Protein AF-A0A2P5FM24-F1 (afdb_monomer)

Nearest PDB structures (foldseek):
  1t1v-assembly1_B  TM=8.578E-01  e=2.532E-05  Mus musculus
  1j0f-assembly1_A  TM=8.739E-01  e=7.603E-05  Mus musculus
  1sj6-assembly1_A  TM=8.382E-01  e=1.880E-04  Homo sapiens
  3gx8-assembly1_A  TM=7.310E-01  e=1.762E-04  Saccharomyces cerevisiae
  6abr-assembly1_A  TM=7.401E-01  e=3.453E-03  Saccharomyces cerevisiae S288C

Structure (mmCIF, N/CA/C/O backbone):
data_AF-A0A2P5FM24-F1
#
_entry.id   AF-A0A2P5FM24-F1
#
loop_
_atom_site.group_PDB
_atom_site.id
_atom_site.type_symbol
_atom_site.label_atom_id
_atom_site.label_alt_id
_atom_site.label_comp_id
_atom_site.label_asym_id
_atom_site.label_entity_id
_atom_site.label_seq_id
_atom_site.pdbx_PDB_ins_code
_atom_site.Cartn_x
_atom_site.Cartn_y
_atom_site.Cartn_z
_atom_site.occupancy
_atom_site.B_iso_or_equiv
_atom_site.auth_seq_id
_atom_site.auth_comp_id
_atom_site.auth_asym_id
_atom_site.auth_atom_id
_atom_site.pdbx_PDB_model_num
ATOM 1 N N . MET A 1 1 ? 15.118 -70.966 3.800 1.00 36.41 1 MET A N 1
ATOM 2 C CA . MET A 1 1 ? 16.357 -71.378 4.492 1.00 36.41 1 MET A CA 1
ATOM 3 C C . MET A 1 1 ? 16.937 -70.101 5.090 1.00 36.41 1 MET A C 1
ATOM 5 O O . MET A 1 1 ? 17.503 -69.326 4.341 1.00 36.41 1 MET A O 1
ATOM 9 N N . ALA A 1 2 ? 16.501 -69.621 6.259 1.00 29.42 2 ALA A N 1
ATOM 10 C CA . ALA A 1 2 ? 16.621 -70.197 7.608 1.00 29.42 2 ALA A CA 1
ATOM 11 C C . ALA A 1 2 ? 18.089 -70.424 8.002 1.00 29.42 2 ALA A C 1
ATOM 13 O O . ALA A 1 2 ? 18.671 -71.387 7.520 1.00 29.42 2 ALA A O 1
ATOM 14 N N . ASP A 1 3 ? 18.678 -69.506 8.777 1.00 30.56 3 ASP A N 1
ATOM 15 C CA . ASP A 1 3 ? 19.096 -69.716 10.182 1.00 30.56 3 ASP A CA 1
ATOM 16 C C . ASP A 1 3 ? 19.623 -68.374 10.751 1.00 30.56 3 ASP A C 1
ATOM 18 O O . ASP A 1 3 ? 20.348 -67.669 10.057 1.00 30.56 3 ASP A O 1
ATOM 22 N N . SER A 1 4 ? 19.103 -67.793 11.839 1.00 31.27 4 SER A N 1
ATOM 23 C CA . SER A 1 4 ? 19.134 -68.163 13.273 1.00 31.27 4 SER A CA 1
ATOM 24 C C . SER A 1 4 ? 20.507 -67.997 13.940 1.00 31.27 4 SER A C 1
ATOM 26 O O . SER A 1 4 ? 21.460 -68.690 13.614 1.00 31.27 4 SER A O 1
ATOM 28 N N . GLY A 1 5 ? 20.567 -67.127 14.955 1.00 30.61 5 GLY A N 1
ATOM 29 C CA . GLY A 1 5 ? 21.699 -66.967 15.873 1.00 30.61 5 GLY A CA 1
ATOM 30 C C . GLY A 1 5 ? 21.315 -66.104 17.081 1.00 30.61 5 GLY A C 1
ATOM 31 O O . GLY A 1 5 ? 21.406 -64.884 17.031 1.00 30.61 5 GLY A O 1
ATOM 32 N N . LYS A 1 6 ? 20.812 -66.767 18.130 1.00 33.50 6 LYS A N 1
ATOM 33 C CA . LYS A 1 6 ? 20.299 -66.271 19.427 1.00 33.50 6 LYS A CA 1
ATOM 34 C C . LYS A 1 6 ? 21.424 -65.830 20.398 1.00 33.50 6 LYS A C 1
ATOM 36 O O . LYS A 1 6 ? 22.469 -66.462 20.413 1.00 33.50 6 LYS A O 1
ATOM 41 N N . ILE A 1 7 ? 21.231 -64.719 21.129 1.00 30.25 7 ILE A N 1
ATOM 42 C CA . ILE A 1 7 ? 20.945 -64.547 22.591 1.00 30.25 7 ILE A CA 1
ATOM 43 C C . ILE A 1 7 ? 22.110 -64.732 23.587 1.00 30.25 7 ILE A C 1
ATOM 45 O O . ILE A 1 7 ? 22.679 -65.812 23.683 1.00 30.25 7 ILE A O 1
ATOM 49 N N . LEU A 1 8 ? 22.303 -63.693 24.420 1.00 29.72 8 LEU A N 1
ATOM 50 C CA . LEU A 1 8 ? 22.448 -63.688 25.899 1.00 29.72 8 LEU A CA 1
ATOM 51 C C . LEU A 1 8 ? 22.365 -62.205 26.338 1.00 29.72 8 LEU A C 1
ATOM 53 O O . LEU A 1 8 ? 23.21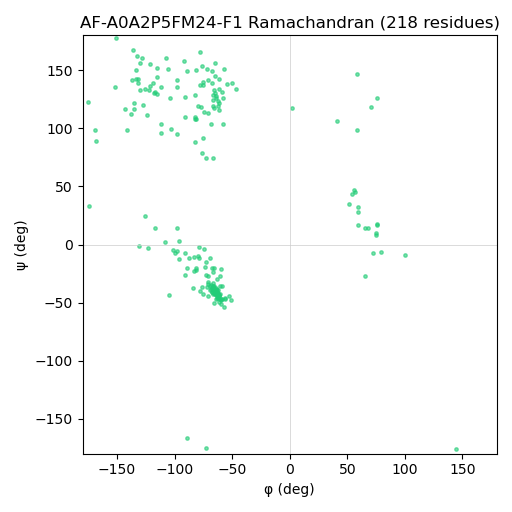8 -61.412 25.956 1.00 29.72 8 LEU A O 1
ATOM 57 N N . GLU A 1 9 ? 21.228 -61.675 26.800 1.00 27.11 9 GLU A N 1
ATOM 58 C CA . GLU A 1 9 ? 20.686 -61.689 28.178 1.00 27.11 9 GLU A CA 1
ATOM 59 C C . GLU A 1 9 ? 21.710 -61.467 29.302 1.00 27.11 9 GLU A C 1
ATOM 61 O O . GLU A 1 9 ? 22.422 -62.388 29.683 1.00 27.11 9 GLU A O 1
ATOM 66 N N . ILE A 1 10 ? 21.672 -60.268 29.902 1.00 29.89 10 ILE A N 1
ATOM 67 C CA . ILE A 1 10 ? 21.753 -60.083 31.358 1.00 29.89 10 ILE A CA 1
ATOM 68 C C . ILE A 1 10 ? 20.681 -59.059 31.746 1.00 29.89 10 ILE A C 1
ATOM 70 O O . ILE A 1 10 ? 20.698 -57.908 31.308 1.00 29.89 10 ILE A O 1
ATOM 74 N N . ALA A 1 11 ? 19.727 -59.532 32.540 1.00 28.58 11 ALA A N 1
ATOM 75 C CA . ALA A 1 11 ? 18.768 -58.738 33.282 1.00 28.58 11 ALA A CA 1
ATOM 76 C C . ALA A 1 11 ? 19.412 -58.236 34.579 1.00 28.58 11 ALA A C 1
ATOM 78 O O . ALA A 1 11 ? 20.199 -58.960 35.175 1.00 28.58 11 ALA A O 1
ATOM 79 N N . GLU A 1 12 ? 18.981 -57.078 35.077 1.00 27.72 12 GLU A N 1
ATOM 80 C CA . GLU A 1 12 ? 18.614 -56.988 36.487 1.00 27.72 12 GLU A CA 1
ATOM 81 C C . GLU A 1 12 ? 17.561 -55.903 36.719 1.00 27.72 12 GLU A C 1
ATOM 83 O O . GLU A 1 12 ? 17.566 -54.811 36.154 1.00 27.72 12 GLU A O 1
ATOM 88 N N . ASN A 1 13 ? 16.594 -56.319 37.519 1.00 28.42 13 ASN A N 1
ATOM 89 C CA . ASN A 1 13 ? 15.295 -55.749 37.785 1.00 28.42 13 ASN A CA 1
ATOM 90 C C . ASN A 1 13 ? 15.325 -55.243 39.229 1.00 28.42 13 ASN A C 1
ATOM 92 O O . ASN A 1 13 ? 15.748 -55.974 40.120 1.00 28.42 13 ASN A O 1
ATOM 96 N N . SER A 1 14 ? 14.814 -54.046 39.494 1.00 29.47 14 SER A N 1
ATOM 97 C CA . SER A 1 14 ? 14.259 -53.747 40.815 1.00 29.47 14 SER A CA 1
ATOM 98 C C . SER A 1 14 ? 13.015 -52.888 40.643 1.00 29.47 14 SER A C 1
ATOM 100 O O . SER A 1 14 ? 13.058 -51.683 40.408 1.00 29.47 14 SER A O 1
ATOM 102 N N . GLY A 1 15 ? 11.875 -53.570 40.700 1.00 26.08 15 GLY A N 1
ATOM 103 C CA . GLY A 1 15 ? 10.580 -52.936 40.836 1.00 26.08 15 GLY A CA 1
ATOM 104 C C . GLY A 1 15 ? 10.391 -52.370 42.241 1.00 26.08 15 GLY A C 1
ATOM 105 O O . GLY A 1 15 ? 10.867 -52.928 43.227 1.00 26.08 15 GLY A O 1
ATOM 106 N N . SER A 1 16 ? 9.590 -51.313 42.334 1.00 25.77 16 SER A N 1
ATOM 107 C CA . SER A 1 16 ? 8.629 -51.222 43.426 1.00 25.77 16 SER A CA 1
ATOM 108 C C . SER A 1 16 ? 7.282 -50.715 42.910 1.00 25.77 16 SER A C 1
ATOM 110 O O . SER A 1 16 ? 7.188 -49.918 41.982 1.00 25.77 16 SER A O 1
ATOM 112 N N . SER A 1 17 ? 6.254 -51.309 43.489 1.00 25.09 17 SER A N 1
ATOM 113 C CA . SER A 1 17 ? 4.855 -51.494 43.105 1.00 25.09 17 SER A CA 1
ATOM 114 C C . SER A 1 17 ? 3.931 -50.259 43.137 1.00 25.09 17 SER A C 1
ATOM 116 O O . SER A 1 17 ? 3.993 -49.520 44.109 1.00 25.09 17 SER A O 1
ATOM 118 N N . VAL A 1 18 ? 3.022 -50.176 42.132 1.00 28.23 18 VAL A N 1
ATOM 119 C CA . VAL A 1 18 ? 1.516 -50.095 42.184 1.00 28.23 18 VAL A CA 1
ATOM 120 C C . VAL A 1 18 ? 0.870 -48.910 42.972 1.00 28.23 18 VAL A C 1
ATOM 122 O O . VAL A 1 18 ? 1.420 -48.558 44.005 1.00 28.23 18 VAL A O 1
ATOM 125 N N . PRO A 1 19 ? -0.315 -48.309 42.626 1.00 29.30 19 PRO A N 1
ATOM 126 C CA . PRO A 1 19 ? -1.392 -48.747 41.715 1.00 29.30 19 PRO A CA 1
ATOM 127 C C . PRO A 1 19 ? -1.926 -47.726 40.686 1.00 29.30 19 PRO A C 1
ATOM 129 O O . PRO A 1 19 ? -1.889 -46.508 40.842 1.00 29.30 19 PRO A O 1
ATOM 132 N N . THR A 1 20 ? -2.596 -48.283 39.679 1.00 36.38 20 THR A N 1
ATOM 133 C CA . THR A 1 20 ? -3.610 -47.632 38.844 1.00 36.38 20 THR A CA 1
ATOM 134 C C . THR A 1 20 ? -4.852 -47.292 39.682 1.00 36.38 20 THR A C 1
ATOM 136 O O . THR A 1 20 ? -5.455 -48.180 40.280 1.00 36.38 20 THR A O 1
ATOM 139 N N . SER A 1 21 ? -5.269 -46.023 39.698 1.00 27.03 21 SER A N 1
ATOM 140 C CA . SER A 1 21 ? -6.578 -45.602 40.211 1.00 27.03 21 SER A CA 1
ATOM 141 C C . SER A 1 21 ? -7.186 -44.553 39.288 1.00 27.03 21 SER A C 1
ATOM 143 O O . SER A 1 21 ? -6.696 -43.434 39.139 1.00 27.03 21 SER A O 1
ATOM 145 N N . THR A 1 22 ? -8.267 -44.961 38.642 1.00 40.53 22 THR A N 1
ATOM 146 C CA . THR A 1 22 ? -9.163 -44.142 37.840 1.00 40.53 22 THR A CA 1
ATOM 147 C C . THR A 1 22 ? -9.922 -43.191 38.767 1.00 40.53 22 THR A C 1
ATOM 149 O O . THR A 1 22 ? -10.874 -43.603 39.425 1.00 40.53 22 THR A O 1
ATOM 152 N N . GLN A 1 23 ? -9.549 -41.910 38.815 1.00 29.28 23 GLN A N 1
ATOM 153 C CA . GLN A 1 23 ? -10.387 -40.865 39.416 1.00 29.28 23 GLN A CA 1
ATOM 154 C C . GLN A 1 23 ? -10.430 -39.617 38.527 1.00 29.28 23 GLN A C 1
ATOM 156 O O . GLN A 1 23 ? -9.412 -39.017 38.191 1.00 29.28 23 GLN A O 1
ATOM 161 N N . LYS A 1 24 ? -11.650 -39.234 38.131 1.00 39.69 24 LYS A N 1
ATOM 162 C CA . LYS A 1 24 ? -11.961 -37.967 37.453 1.00 39.69 24 LYS A CA 1
ATOM 163 C C . LYS A 1 24 ? -11.687 -36.796 38.410 1.00 39.69 24 LYS A C 1
ATOM 165 O O . LYS A 1 24 ? -12.225 -36.825 39.516 1.00 39.69 24 LYS A O 1
ATOM 170 N N . PRO A 1 25 ? -10.989 -35.720 38.002 1.00 29.67 25 PRO A N 1
ATOM 171 C CA . PRO A 1 25 ? -10.949 -34.503 38.802 1.00 29.67 25 PRO A CA 1
ATOM 172 C C . PRO A 1 25 ? -12.280 -33.753 38.692 1.00 29.67 25 PRO A C 1
ATOM 174 O O . PRO A 1 25 ? -12.674 -33.271 37.627 1.00 29.67 25 PRO A O 1
ATOM 177 N N . SER A 1 26 ? -12.975 -33.682 39.823 1.00 36.34 26 SER A N 1
ATOM 178 C CA . SER A 1 26 ? -14.186 -32.906 40.059 1.00 36.34 26 SER A CA 1
ATOM 179 C C . SER A 1 26 ? -13.940 -31.393 40.028 1.00 36.34 26 SER A C 1
ATOM 181 O O . SER A 1 26 ? -12.880 -30.909 40.416 1.00 36.34 26 SER A O 1
ATOM 183 N N . LEU A 1 27 ? -14.987 -30.679 39.599 1.00 47.97 27 LEU A N 1
ATOM 184 C CA . LEU A 1 27 ? -15.344 -29.277 39.854 1.00 47.97 27 LEU A CA 1
ATOM 185 C C . LEU A 1 27 ? -14.366 -28.454 40.715 1.00 47.97 27 LEU A C 1
ATOM 187 O O . LEU A 1 27 ? -14.264 -28.697 41.910 1.00 47.97 27 LEU A O 1
ATOM 191 N N . ASN A 1 28 ? -13.782 -27.395 40.128 1.00 42.34 28 ASN A N 1
ATOM 192 C CA . ASN A 1 28 ? -13.668 -26.053 40.748 1.00 42.34 28 ASN A CA 1
ATOM 193 C C . ASN A 1 28 ? -13.082 -24.959 39.820 1.00 42.34 28 ASN A C 1
ATOM 195 O O . ASN A 1 28 ? -12.433 -24.016 40.264 1.00 42.34 28 ASN A O 1
ATOM 199 N N . ARG A 1 29 ? -13.344 -25.014 38.503 1.00 39.88 29 ARG A N 1
ATOM 200 C CA . ARG A 1 29 ? -12.843 -24.004 37.540 1.00 39.88 29 ARG A CA 1
ATOM 201 C C . ARG A 1 29 ? -13.767 -22.783 37.372 1.00 39.88 29 ARG A C 1
ATOM 203 O O . ARG A 1 29 ? -13.361 -21.773 36.808 1.00 39.88 29 ARG A O 1
ATOM 210 N N . ALA A 1 30 ? -14.999 -22.848 37.886 1.00 40.69 30 ALA A N 1
ATOM 211 C CA . ALA A 1 30 ? -16.030 -21.825 37.675 1.00 40.69 30 ALA A CA 1
ATOM 212 C C . ALA A 1 30 ? -15.909 -20.586 38.589 1.00 40.69 30 ALA A C 1
ATOM 214 O O . ALA A 1 30 ? -16.428 -19.521 38.251 1.00 40.69 30 ALA A O 1
ATOM 215 N N . SER A 1 31 ? -15.233 -20.690 39.739 1.00 41.38 31 SER A N 1
ATOM 216 C CA . SER A 1 31 ? -15.106 -19.588 40.710 1.00 41.38 31 SER A CA 1
ATOM 217 C C . SER A 1 31 ? -14.100 -18.517 40.264 1.00 41.38 31 SER A C 1
ATOM 219 O O . SER A 1 31 ? -14.352 -17.323 40.438 1.00 41.38 31 SER A O 1
ATOM 221 N N . SER A 1 32 ? -13.007 -18.924 39.611 1.00 41.34 32 SER A N 1
ATOM 222 C CA . SER A 1 32 ? -11.965 -18.012 39.114 1.00 41.34 32 SER A CA 1
ATOM 223 C C . SER A 1 32 ? -12.425 -17.185 37.904 1.00 41.34 32 SER A C 1
ATOM 225 O O . SER A 1 32 ? -12.145 -15.989 37.820 1.00 41.34 32 SER A O 1
ATOM 227 N N . PHE A 1 33 ? -13.230 -17.774 37.013 1.00 46.59 33 PHE A N 1
ATOM 228 C CA . PHE A 1 33 ? -13.793 -17.069 35.853 1.00 46.59 33 PHE A CA 1
ATOM 229 C C . PHE A 1 33 ? -14.843 -16.016 36.239 1.00 46.59 33 PHE A C 1
ATOM 231 O O . PHE A 1 33 ? -14.886 -14.944 35.635 1.00 46.59 33 PHE A O 1
ATOM 238 N N . LYS A 1 34 ? -15.653 -16.267 37.279 1.00 44.75 34 LYS A N 1
ATOM 239 C CA . LYS A 1 34 ? -16.642 -15.290 37.771 1.00 44.75 34 LYS A CA 1
ATOM 240 C C . LYS A 1 34 ? -15.980 -14.045 38.367 1.00 44.75 34 LYS A C 1
ATOM 242 O O . LYS A 1 34 ? -16.450 -12.937 38.113 1.00 44.75 34 LYS A O 1
ATOM 247 N N . LYS A 1 35 ? -14.865 -14.209 39.095 1.00 46.34 35 LYS A N 1
ATOM 248 C CA . LYS A 1 35 ? -14.085 -13.078 39.626 1.00 46.34 35 LYS A CA 1
ATOM 249 C C . LYS A 1 35 ? -13.500 -12.228 38.499 1.00 46.34 35 LYS A C 1
ATOM 251 O O . LYS A 1 35 ? -13.708 -11.017 38.502 1.00 46.34 35 LYS A O 1
ATOM 256 N N . LEU A 1 36 ? -12.888 -12.854 37.492 1.00 47.25 36 LEU A N 1
ATOM 257 C CA . LEU A 1 36 ? -12.337 -12.145 36.333 1.00 47.25 36 LEU A CA 1
ATOM 258 C C . LEU A 1 36 ? -13.425 -11.391 35.545 1.00 47.25 36 LEU A C 1
ATOM 260 O O . LEU A 1 36 ? -13.253 -10.215 35.232 1.00 47.25 36 LEU A O 1
ATOM 264 N N . TYR A 1 37 ? -14.587 -12.015 35.314 1.00 47.22 37 TYR A N 1
ATOM 265 C CA . TYR A 1 37 ? -15.720 -11.373 34.636 1.00 47.22 37 TYR A CA 1
ATOM 266 C C . TYR A 1 37 ? -16.277 -10.180 35.429 1.00 47.22 37 TYR A C 1
ATOM 268 O O . TYR A 1 37 ? -16.618 -9.150 34.848 1.00 47.22 37 TYR A O 1
ATOM 276 N N . SER A 1 38 ? -16.323 -10.282 36.762 1.00 45.72 38 SER A N 1
ATOM 277 C CA . SER A 1 38 ? -16.779 -9.191 37.633 1.00 45.72 38 SER A CA 1
ATOM 278 C C . SER A 1 38 ? -15.815 -7.998 37.644 1.00 45.72 38 SER A C 1
ATOM 280 O O . SER A 1 38 ? -16.263 -6.852 37.582 1.00 45.72 38 SER A O 1
ATOM 282 N N . SER A 1 39 ? -14.503 -8.254 37.610 1.00 55.31 39 SER A N 1
ATOM 283 C CA . SER A 1 39 ? -13.471 -7.215 37.515 1.00 55.31 39 SER A CA 1
ATOM 284 C C . SER A 1 39 ? -13.517 -6.491 36.169 1.00 55.31 39 SER A C 1
ATOM 286 O O . SER A 1 39 ? -13.476 -5.263 36.134 1.00 55.31 39 SER A O 1
ATOM 288 N N . VAL A 1 40 ? -13.704 -7.225 35.065 1.00 57.97 40 VAL A N 1
ATOM 289 C CA . VAL A 1 40 ? -13.866 -6.639 33.722 1.00 57.97 40 VAL A CA 1
ATOM 290 C C . VAL A 1 40 ? -15.169 -5.838 33.621 1.00 57.97 40 VAL A C 1
ATOM 292 O O . VAL A 1 40 ? -15.190 -4.773 33.007 1.00 57.97 40 VAL A O 1
ATOM 295 N N . LYS A 1 41 ? -16.254 -6.292 34.263 1.00 56.75 41 LYS A N 1
ATOM 296 C CA . LYS A 1 41 ? -17.527 -5.556 34.304 1.00 56.75 41 LYS A CA 1
ATOM 297 C C . LYS A 1 41 ? -17.393 -4.242 35.080 1.00 56.75 41 LYS A C 1
ATOM 299 O O . LYS A 1 41 ? -17.892 -3.226 34.613 1.00 56.75 41 LYS A O 1
ATOM 304 N N . LYS A 1 42 ? -16.654 -4.241 36.196 1.00 63.69 42 LYS A N 1
ATOM 305 C CA . LYS A 1 42 ? -16.370 -3.036 36.993 1.00 63.69 42 LYS A CA 1
ATOM 306 C C . LYS A 1 42 ? -15.505 -2.026 36.225 1.00 63.69 42 LYS A C 1
ATOM 308 O O . LYS A 1 42 ? -15.812 -0.839 36.240 1.00 63.69 42 LYS A O 1
ATOM 313 N N . LEU A 1 43 ? -14.491 -2.499 35.496 1.00 56.84 43 LEU A N 1
ATOM 314 C CA . LEU A 1 43 ? -13.672 -1.670 34.598 1.00 56.84 43 LEU A CA 1
ATOM 315 C C . LEU A 1 43 ? -14.490 -1.069 33.444 1.00 56.84 43 LEU A C 1
ATOM 317 O O . LEU A 1 43 ? -14.338 0.114 33.152 1.00 56.84 43 LEU A O 1
ATOM 321 N N . LYS A 1 44 ? -15.413 -1.838 32.847 1.00 59.31 44 LYS A N 1
ATOM 322 C CA . LYS A 1 44 ? -16.351 -1.322 31.835 1.00 59.31 44 LYS A CA 1
ATOM 323 C C . LYS A 1 44 ? -17.239 -0.206 32.387 1.00 59.31 44 LYS A C 1
ATOM 325 O O . LYS A 1 44 ? -17.412 0.799 31.714 1.00 59.31 44 LYS A O 1
ATOM 330 N N . THR A 1 45 ? -17.755 -0.340 33.610 1.00 62.12 45 THR A N 1
ATOM 331 C CA . THR A 1 45 ? -18.593 0.703 34.230 1.00 62.12 45 THR A CA 1
ATOM 332 C C . THR A 1 45 ? -17.811 1.986 34.522 1.00 62.12 45 THR A C 1
ATOM 334 O O . THR A 1 45 ? -18.339 3.075 34.327 1.00 62.12 45 THR A O 1
ATOM 337 N N . ILE A 1 46 ? -16.545 1.875 34.938 1.00 62.78 46 ILE A N 1
ATOM 338 C CA . ILE A 1 46 ? -15.672 3.039 35.171 1.00 62.78 46 ILE A CA 1
ATOM 339 C C . ILE A 1 46 ? -15.351 3.751 33.846 1.00 62.78 46 ILE A C 1
ATOM 341 O O . ILE A 1 46 ? -15.386 4.977 33.782 1.00 62.78 46 ILE A O 1
ATOM 345 N N . PHE A 1 47 ? -15.101 2.990 32.778 1.00 57.06 47 PHE A N 1
ATOM 346 C CA . PHE A 1 47 ? -14.842 3.536 31.444 1.00 57.06 47 PHE A CA 1
ATOM 347 C C . PHE A 1 47 ? -16.083 4.214 30.833 1.00 57.06 47 PHE A C 1
ATOM 349 O O . PHE A 1 47 ? -15.983 5.301 30.270 1.00 57.06 47 PHE A O 1
ATOM 356 N N . GLU A 1 48 ? -17.268 3.622 31.005 1.00 62.66 48 GLU A N 1
ATOM 357 C CA . GLU A 1 48 ? -18.554 4.206 30.587 1.00 62.66 48 GLU A CA 1
ATOM 358 C C . GLU A 1 48 ? -18.868 5.508 31.347 1.00 62.66 48 GLU A C 1
ATOM 360 O O . GLU A 1 48 ? -19.288 6.493 30.740 1.00 62.66 48 GLU A O 1
ATOM 365 N N . ALA A 1 49 ? -18.591 5.557 32.655 1.00 61.31 49 ALA A N 1
ATOM 366 C CA . ALA A 1 49 ? -18.764 6.766 33.462 1.00 61.31 49 ALA A CA 1
ATOM 367 C C . ALA A 1 49 ? -17.795 7.895 33.055 1.00 61.31 49 ALA A C 1
ATOM 369 O O . ALA A 1 49 ? -18.186 9.061 33.041 1.00 61.31 49 ALA A O 1
ATOM 370 N N . ALA A 1 50 ? -16.561 7.559 32.662 1.00 58.00 50 ALA A N 1
ATOM 371 C CA . ALA A 1 50 ? -15.586 8.522 32.140 1.00 58.00 50 ALA A CA 1
ATOM 372 C C . ALA A 1 50 ? -15.942 9.037 30.729 1.00 58.00 50 ALA A C 1
ATOM 374 O O . ALA A 1 50 ? -15.603 10.163 30.371 1.00 58.00 50 ALA A O 1
ATOM 375 N N . ARG A 1 51 ? -16.672 8.247 29.930 1.00 57.41 51 ARG A N 1
ATOM 376 C CA . ARG A 1 51 ? -17.166 8.649 28.602 1.00 57.41 51 ARG A CA 1
ATOM 377 C C . ARG A 1 51 ? -18.311 9.668 28.681 1.00 57.41 51 ARG A C 1
ATOM 379 O O . ARG A 1 51 ? -18.474 10.462 27.760 1.00 57.41 51 ARG A O 1
ATOM 386 N N . ALA A 1 52 ? -19.071 9.688 29.779 1.00 53.97 52 ALA A N 1
ATOM 387 C CA . ALA A 1 52 ? -20.183 10.621 29.983 1.00 53.97 52 ALA A CA 1
ATOM 388 C C . ALA A 1 52 ? -19.740 12.069 30.285 1.00 53.97 52 ALA A C 1
ATOM 390 O O . ALA A 1 52 ? -20.525 13.001 30.108 1.00 53.97 52 ALA A O 1
ATOM 391 N N . THR A 1 53 ? -18.491 12.282 30.714 1.00 51.75 53 THR A N 1
ATOM 392 C CA . THR A 1 53 ? -17.953 13.610 31.060 1.00 51.75 53 THR A CA 1
ATOM 393 C C . THR A 1 53 ? -17.166 14.275 29.929 1.00 51.75 53 THR A C 1
ATOM 395 O O . THR A 1 53 ? -16.943 15.485 29.974 1.00 51.75 53 THR A O 1
ATOM 398 N N . ILE A 1 54 ? -16.811 13.539 28.871 1.00 53.69 54 ILE A N 1
ATOM 399 C CA . ILE A 1 54 ? -16.122 14.084 27.696 1.00 53.69 54 ILE A CA 1
ATOM 400 C C . ILE A 1 54 ? -17.164 14.346 26.609 1.00 53.69 54 ILE A C 1
ATOM 402 O O . ILE A 1 54 ? -17.527 13.459 25.840 1.00 53.69 54 ILE A O 1
ATOM 406 N N . LYS A 1 55 ? -17.658 15.585 26.523 1.00 41.34 55 LYS A N 1
ATOM 407 C CA . LYS A 1 55 ? -18.429 16.014 25.350 1.00 41.34 55 LYS A CA 1
ATOM 408 C C . LYS A 1 55 ? -17.478 16.025 24.145 1.00 41.34 55 LYS A C 1
ATOM 410 O O . LYS A 1 55 ? -16.522 16.803 24.175 1.00 41.34 55 LYS A O 1
ATOM 415 N N . PRO A 1 56 ? -17.697 15.215 23.092 1.00 46.91 56 PRO A N 1
ATOM 416 C CA . PRO A 1 56 ? -16.900 15.338 21.884 1.00 46.91 56 PRO A CA 1
ATOM 417 C C . PRO A 1 56 ? -17.147 16.731 21.305 1.00 46.91 56 PRO A C 1
ATOM 419 O O . PRO A 1 56 ? -18.280 17.100 20.990 1.00 46.91 56 PRO A O 1
ATOM 422 N N . LYS A 1 57 ? -16.085 17.534 21.205 1.00 34.25 57 LYS A N 1
ATOM 423 C CA . LYS A 1 57 ? -16.127 18.792 20.462 1.00 34.25 57 LYS A CA 1
ATOM 424 C C . LYS A 1 57 ? -16.439 18.425 19.006 1.00 34.25 57 LYS A C 1
ATOM 426 O O . LYS A 1 57 ? -15.694 17.634 18.431 1.00 34.25 57 LYS A O 1
ATOM 431 N N . PRO A 1 58 ? -17.523 18.937 18.402 1.00 39.62 58 PRO A N 1
ATOM 432 C CA . PRO A 1 58 ? -17.864 18.580 17.039 1.00 39.62 58 PRO A CA 1
ATOM 433 C C . PRO A 1 58 ? -16.907 19.311 16.096 1.00 39.62 58 PRO A C 1
ATOM 435 O O . PRO A 1 58 ? -17.163 20.438 15.682 1.00 39.62 58 PRO A O 1
ATOM 438 N N . THR A 1 59 ? -15.796 18.677 15.736 1.00 41.03 59 THR A N 1
ATOM 439 C CA . THR A 1 59 ? -15.040 19.048 14.537 1.00 41.03 59 THR A CA 1
ATOM 440 C C . THR A 1 59 ? -15.796 18.512 13.331 1.00 41.03 59 THR A C 1
ATOM 442 O O . THR A 1 59 ? -15.469 17.469 12.773 1.00 41.03 59 THR A O 1
ATOM 445 N N . LYS A 1 60 ? -16.857 19.225 12.940 1.00 43.62 60 LYS A N 1
ATOM 446 C CA . LYS A 1 60 ? -17.410 19.124 11.589 1.00 43.62 60 LYS A CA 1
ATOM 447 C C . LYS A 1 60 ? -16.438 19.820 10.636 1.00 43.62 60 LYS A C 1
ATOM 449 O O . LYS A 1 60 ? -16.696 20.929 10.185 1.00 43.62 60 LYS A O 1
ATOM 454 N N . THR A 1 61 ? -15.309 19.182 10.356 1.00 41.31 61 THR A N 1
ATOM 455 C CA . THR A 1 61 ? -14.583 19.465 9.120 1.00 41.31 61 THR A CA 1
ATOM 456 C C . THR A 1 61 ? -15.296 18.630 8.071 1.00 41.31 61 THR A C 1
ATOM 458 O O . THR A 1 61 ? -15.297 17.405 8.169 1.00 41.31 61 THR A O 1
ATOM 461 N N . ALA A 1 62 ? -16.017 19.274 7.153 1.00 41.53 62 ALA A N 1
ATOM 462 C CA . ALA A 1 62 ? -16.644 18.583 6.036 1.00 41.53 62 ALA A CA 1
ATOM 463 C C . ALA A 1 62 ? -15.536 17.860 5.264 1.00 41.53 62 ALA A C 1
ATOM 465 O O . ALA A 1 62 ? -14.727 18.499 4.597 1.00 41.53 62 ALA A O 1
ATOM 466 N N . ILE A 1 63 ? -15.446 16.542 5.443 1.00 52.62 63 ILE A N 1
ATOM 467 C CA . ILE A 1 63 ? -14.532 15.709 4.674 1.00 52.62 63 ILE A CA 1
ATOM 468 C C . ILE A 1 63 ? -15.081 15.777 3.243 1.00 52.62 63 ILE A C 1
ATOM 470 O O . ILE A 1 63 ? -16.253 15.432 3.058 1.00 52.62 63 ILE A O 1
ATOM 474 N N . PRO A 1 64 ? -14.325 16.277 2.248 1.00 55.25 64 PRO A N 1
ATOM 475 C CA . PRO A 1 64 ? -14.725 16.102 0.854 1.00 55.25 64 PRO A CA 1
ATOM 476 C C . PRO A 1 64 ? -15.028 14.612 0.642 1.00 55.25 64 PRO A C 1
ATOM 478 O O . PRO A 1 64 ? -14.317 13.788 1.215 1.00 55.25 64 PRO A O 1
ATOM 481 N N . ASP A 1 65 ? -16.093 14.252 -0.092 1.00 69.81 65 ASP A N 1
ATOM 482 C CA . ASP A 1 65 ? -16.444 12.846 -0.395 1.00 69.81 65 ASP A CA 1
ATOM 483 C C . ASP A 1 65 ? -15.351 12.255 -1.299 1.00 69.81 65 ASP A C 1
ATOM 485 O O . ASP A 1 65 ? -15.467 12.163 -2.518 1.00 69.81 65 ASP A O 1
ATOM 489 N N . CYS A 1 66 ? -14.214 11.981 -0.672 1.00 83.38 66 CYS A N 1
ATOM 490 C CA . CYS A 1 66 ? -12.985 11.526 -1.261 1.00 83.38 66 CYS A CA 1
ATOM 491 C C . CYS A 1 66 ? -13.138 10.023 -1.434 1.00 83.38 66 CYS A C 1
ATOM 493 O O . CYS A 1 66 ? -13.194 9.259 -0.460 1.00 83.38 66 CYS A O 1
ATOM 495 N N . ARG A 1 67 ? -13.284 9.622 -2.694 1.00 92.56 67 ARG A N 1
ATOM 496 C CA . ARG A 1 67 ? -13.473 8.231 -3.074 1.00 92.56 67 ARG A CA 1
ATOM 497 C C . ARG A 1 67 ? -12.299 7.742 -3.888 1.00 92.56 67 ARG A C 1
ATOM 499 O O . ARG A 1 67 ? -11.758 8.482 -4.704 1.00 92.56 67 ARG A O 1
ATOM 506 N N . LEU A 1 68 ? -11.955 6.482 -3.671 1.00 93.62 68 LEU A N 1
ATOM 507 C CA . LEU A 1 68 ? -10.965 5.750 -4.438 1.00 93.62 68 LEU A CA 1
ATOM 508 C C . LEU A 1 68 ? -11.708 4.815 -5.409 1.00 93.62 68 LEU A C 1
ATOM 510 O O . LEU A 1 68 ? -12.206 3.772 -4.974 1.00 93.62 68 LEU A O 1
ATOM 514 N N . PRO A 1 69 ? -11.858 5.194 -6.692 1.00 91.69 69 PRO A N 1
ATOM 515 C CA . PRO A 1 69 ? -12.683 4.446 -7.638 1.00 91.69 69 PRO A CA 1
ATOM 516 C C . PRO A 1 69 ? -12.180 3.013 -7.847 1.00 91.69 69 PRO A C 1
ATOM 518 O O . PRO A 1 69 ? -10.971 2.789 -7.897 1.00 91.69 69 PRO A O 1
ATOM 521 N N . GLY A 1 70 ? -13.094 2.051 -7.998 1.00 92.19 70 GLY A N 1
ATOM 522 C CA . GLY A 1 70 ? -12.744 0.654 -8.286 1.00 92.19 70 GLY A CA 1
ATOM 523 C C . GLY A 1 70 ? -12.209 -0.118 -7.077 1.00 92.19 70 GLY A C 1
ATOM 524 O O . GLY A 1 70 ? -11.564 -1.152 -7.241 1.00 92.19 70 GLY A O 1
ATOM 525 N N . THR A 1 71 ? -12.428 0.396 -5.863 1.00 94.25 71 THR A N 1
ATOM 526 C CA . THR A 1 71 ? -11.992 -0.237 -4.605 1.00 94.25 71 THR A CA 1
ATOM 527 C C . THR A 1 71 ? -13.144 -0.431 -3.615 1.00 94.25 71 THR A C 1
ATOM 529 O O . THR A 1 71 ? -12.946 -0.518 -2.401 1.00 94.25 71 THR A O 1
ATOM 532 N N . GLU A 1 72 ? -14.375 -0.502 -4.123 1.00 93.50 72 GLU A N 1
ATOM 533 C CA . GLU A 1 72 ? -15.615 -0.600 -3.346 1.00 93.50 72 GLU A CA 1
ATOM 534 C C . GLU A 1 72 ? -15.752 -1.932 -2.587 1.00 93.50 72 GLU A C 1
ATOM 536 O O . GLU A 1 72 ? -16.484 -2.013 -1.600 1.00 93.50 72 GLU A O 1
ATOM 541 N N . ASP A 1 73 ? -15.024 -2.961 -3.016 1.00 92.62 73 ASP A N 1
ATOM 542 C CA . ASP A 1 73 ? -15.037 -4.328 -2.488 1.00 92.62 73 ASP A CA 1
ATOM 543 C C . ASP A 1 73 ? -13.902 -4.628 -1.492 1.00 92.62 73 ASP A C 1
ATOM 545 O O . ASP A 1 73 ? -13.863 -5.712 -0.900 1.00 92.62 73 ASP A O 1
ATOM 549 N N . ARG A 1 74 ? -12.968 -3.690 -1.292 1.00 94.50 74 ARG A N 1
ATOM 550 C CA . ARG A 1 74 ? -11.721 -3.935 -0.555 1.00 94.50 74 ARG A CA 1
ATOM 551 C C . ARG A 1 74 ? -11.360 -2.823 0.425 1.00 94.50 74 ARG A C 1
ATOM 553 O O . ARG A 1 74 ? -11.942 -1.738 0.448 1.00 94.50 74 ARG A O 1
ATOM 560 N N . ILE A 1 75 ? -10.392 -3.132 1.280 1.00 96.88 75 ILE A N 1
ATOM 561 C CA . ILE A 1 75 ? -9.764 -2.176 2.192 1.00 96.88 75 ILE A CA 1
ATOM 562 C C . ILE A 1 75 ? -8.401 -1.839 1.609 1.00 96.88 75 ILE A C 1
ATOM 564 O O . ILE A 1 75 ? -7.611 -2.746 1.353 1.00 96.88 75 ILE A O 1
ATOM 568 N N . VAL A 1 76 ? -8.127 -0.553 1.425 1.00 97.38 76 VAL A N 1
ATOM 569 C CA . VAL A 1 76 ? -6.867 -0.057 0.872 1.00 97.38 76 VAL A CA 1
ATOM 570 C C . VAL A 1 76 ? -6.140 0.746 1.938 1.00 97.38 76 VAL A C 1
ATOM 572 O O . VAL A 1 76 ? -6.715 1.650 2.549 1.00 97.38 76 VAL A O 1
ATOM 575 N N . VAL A 1 77 ? -4.868 0.426 2.158 1.00 98.00 77 VAL A N 1
ATOM 576 C CA . VAL A 1 77 ? -4.010 1.138 3.111 1.00 98.00 77 VAL A CA 1
ATOM 577 C C . VAL A 1 77 ? -2.773 1.633 2.383 1.00 98.00 77 VAL A C 1
ATOM 579 O O . VAL A 1 77 ? -1.909 0.842 2.006 1.00 98.00 77 VAL A O 1
ATOM 582 N N . TYR A 1 78 ? -2.670 2.950 2.234 1.00 98.12 78 TYR A N 1
ATOM 583 C CA . TYR A 1 78 ? -1.446 3.602 1.794 1.00 98.12 78 TYR A CA 1
ATOM 584 C C . TYR A 1 78 ? -0.505 3.779 2.978 1.00 98.12 78 TYR A C 1
ATOM 586 O O . TYR A 1 78 ? -0.888 4.306 4.027 1.00 98.12 78 TYR A O 1
ATOM 594 N N . LEU A 1 79 ? 0.734 3.339 2.809 1.00 97.75 79 LEU A N 1
ATOM 595 C CA . LEU A 1 79 ? 1.745 3.319 3.861 1.00 97.75 79 LEU A CA 1
ATOM 596 C C . LEU A 1 79 ? 3.146 3.470 3.274 1.00 97.75 79 LEU A C 1
ATOM 598 O O . LEU A 1 79 ? 3.328 3.525 2.059 1.00 97.75 79 LEU A O 1
ATOM 602 N N . THR A 1 80 ? 4.146 3.511 4.148 1.00 96.44 80 THR A N 1
ATOM 603 C CA . THR A 1 80 ? 5.539 3.275 3.770 1.00 96.44 80 THR A CA 1
ATOM 604 C C . THR A 1 80 ? 6.172 2.277 4.728 1.00 96.44 80 THR A C 1
ATOM 606 O O . THR A 1 80 ? 5.949 2.340 5.938 1.00 96.44 80 THR A O 1
ATOM 609 N N . SER A 1 81 ? 6.962 1.352 4.191 1.00 93.50 81 SER A N 1
ATOM 610 C CA . SER A 1 81 ? 7.810 0.454 4.982 1.00 93.50 81 SER A CA 1
ATOM 611 C C . SER A 1 81 ? 9.150 1.088 5.379 1.00 93.50 81 SER A C 1
ATOM 613 O O . SER A 1 81 ? 9.860 0.549 6.235 1.00 93.50 81 SER A O 1
ATOM 615 N N . LEU A 1 82 ? 9.497 2.249 4.805 1.00 95.31 82 LEU A N 1
ATOM 616 C CA . LEU A 1 82 ? 10.734 2.957 5.117 1.00 95.31 82 LEU A CA 1
ATOM 617 C C . LEU A 1 82 ? 10.720 3.499 6.547 1.00 95.31 82 LEU A C 1
ATOM 619 O O . LEU A 1 82 ? 9.750 4.089 7.017 1.00 95.31 82 LEU A O 1
ATOM 623 N N . ARG A 1 83 ? 11.865 3.373 7.222 1.00 95.25 83 ARG A N 1
ATOM 624 C CA . ARG A 1 83 ? 12.051 3.793 8.622 1.00 95.25 83 ARG A CA 1
ATOM 625 C C . ARG A 1 83 ? 12.700 5.170 8.778 1.00 95.25 83 ARG A C 1
ATOM 627 O O . ARG A 1 83 ? 13.155 5.508 9.864 1.00 95.25 83 ARG A O 1
ATOM 634 N N . GLY A 1 84 ? 12.759 5.958 7.700 1.00 93.56 84 GLY A N 1
ATOM 635 C CA . GLY A 1 84 ? 13.456 7.250 7.683 1.00 93.56 84 GLY A CA 1
ATOM 636 C C . GLY A 1 84 ? 12.843 8.291 8.625 1.00 93.56 84 GLY A C 1
ATOM 637 O O . GLY A 1 84 ? 13.567 9.025 9.289 1.00 93.56 84 GLY A O 1
ATOM 638 N N . ILE A 1 85 ? 11.510 8.318 8.740 1.00 95.88 85 ILE A N 1
ATOM 639 C CA . ILE A 1 85 ? 10.793 9.178 9.688 1.00 95.88 85 ILE A CA 1
ATOM 640 C C . ILE A 1 85 ? 10.145 8.281 10.737 1.00 95.88 85 ILE A C 1
ATOM 642 O O . ILE A 1 85 ? 9.118 7.652 10.478 1.00 95.88 85 ILE A O 1
ATOM 646 N N . ARG A 1 86 ? 10.742 8.239 11.935 1.00 96.50 86 ARG A N 1
ATOM 647 C CA . ARG A 1 86 ? 10.333 7.330 13.019 1.00 96.50 86 ARG A CA 1
ATOM 648 C C . ARG A 1 86 ? 8.831 7.388 13.303 1.00 96.50 86 ARG A C 1
ATOM 650 O O . ARG A 1 86 ? 8.184 6.351 13.344 1.00 96.50 86 ARG A O 1
ATOM 657 N N . ARG A 1 87 ? 8.276 8.599 13.432 1.00 96.38 87 ARG A N 1
ATOM 658 C CA . ARG A 1 87 ? 6.847 8.798 13.714 1.00 96.38 87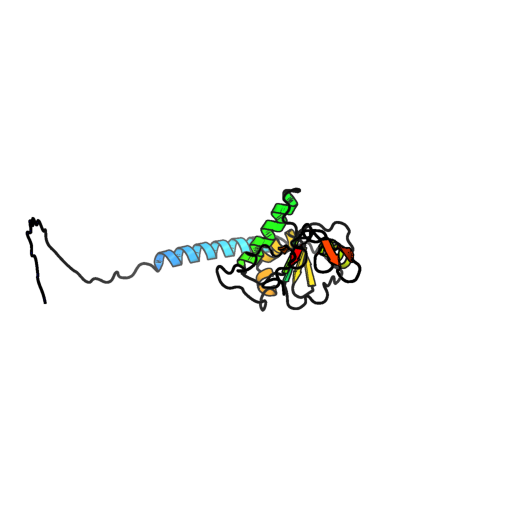 ARG A CA 1
ATOM 659 C C . ARG A 1 87 ? 5.955 8.193 12.625 1.00 96.38 87 ARG A C 1
ATOM 661 O O . ARG A 1 87 ? 5.034 7.457 12.940 1.00 96.38 87 ARG A O 1
ATOM 668 N N . THR A 1 88 ? 6.266 8.453 11.355 1.00 97.19 88 THR A N 1
ATOM 669 C CA . THR A 1 88 ? 5.509 7.917 10.214 1.00 97.19 88 THR A CA 1
ATOM 670 C C . THR A 1 88 ? 5.579 6.397 10.152 1.00 97.19 88 THR A C 1
ATOM 672 O O . THR A 1 88 ? 4.563 5.749 9.913 1.00 97.19 88 THR A O 1
ATOM 675 N N . PHE A 1 89 ? 6.759 5.824 10.395 1.00 97.50 89 PHE A N 1
ATOM 676 C CA . PHE A 1 89 ? 6.926 4.375 10.441 1.00 97.50 89 PHE A CA 1
ATOM 677 C C . PHE A 1 89 ? 6.096 3.746 11.566 1.00 97.50 89 PHE A C 1
ATOM 679 O O . PHE A 1 89 ? 5.392 2.770 11.329 1.00 97.50 89 PHE A O 1
ATOM 686 N N . GLU A 1 90 ? 6.137 4.320 12.770 1.00 97.94 90 GLU A N 1
ATOM 687 C CA . GLU A 1 90 ? 5.355 3.843 13.917 1.00 97.94 90 GLU A CA 1
ATOM 688 C C . GLU A 1 90 ? 3.848 3.914 13.652 1.00 97.94 90 GLU A C 1
ATOM 690 O O . GLU A 1 90 ? 3.139 2.943 13.912 1.00 97.94 90 GLU A O 1
ATOM 695 N N . ASP A 1 91 ? 3.365 5.019 13.078 1.00 98.38 91 ASP A N 1
ATOM 696 C CA . ASP A 1 91 ? 1.955 5.183 12.720 1.00 98.38 91 ASP A CA 1
ATOM 697 C C . ASP A 1 91 ? 1.524 4.185 11.624 1.00 98.38 91 ASP A C 1
ATOM 699 O O . ASP A 1 91 ? 0.470 3.552 11.745 1.00 98.38 91 ASP A O 1
ATOM 703 N N . CYS A 1 92 ? 2.345 3.974 10.586 1.00 98.12 92 CYS A N 1
ATOM 704 C CA . CYS A 1 92 ? 2.076 2.976 9.542 1.00 98.12 92 CYS A CA 1
ATOM 705 C C . CYS A 1 92 ? 2.050 1.557 10.118 1.00 98.12 92 CYS A C 1
ATOM 707 O O . CYS A 1 92 ? 1.127 0.788 9.842 1.00 98.12 92 CYS A O 1
ATOM 709 N N . TYR A 1 93 ? 3.041 1.223 10.945 1.00 97.12 93 TYR A N 1
ATOM 710 C CA . TYR A 1 93 ? 3.151 -0.083 11.579 1.00 97.12 93 TYR A CA 1
ATOM 711 C C . TYR A 1 93 ? 1.971 -0.351 12.518 1.00 97.12 93 TYR A C 1
ATOM 713 O O . TYR A 1 93 ? 1.384 -1.430 12.475 1.00 97.12 93 TYR A O 1
ATOM 721 N N . ALA A 1 94 ? 1.555 0.632 13.320 1.00 98.06 94 ALA A N 1
ATOM 722 C CA . ALA A 1 94 ? 0.399 0.497 14.202 1.00 98.06 94 ALA A CA 1
ATOM 723 C C . ALA A 1 94 ? -0.885 0.179 13.418 1.00 98.06 94 ALA A C 1
ATOM 725 O O . ALA A 1 94 ? -1.600 -0.764 13.761 1.00 98.06 94 ALA A O 1
ATOM 726 N N . VAL A 1 95 ? -1.152 0.910 12.330 1.00 98.25 95 VAL A N 1
ATOM 727 C CA . VAL A 1 95 ? -2.325 0.662 11.475 1.00 98.25 95 VAL A CA 1
ATOM 728 C C . VAL A 1 95 ? -2.253 -0.707 10.796 1.00 98.25 95 VAL A C 1
ATOM 730 O O . VAL A 1 95 ? -3.247 -1.436 10.805 1.00 98.25 95 VAL A O 1
ATOM 733 N N . GLN A 1 96 ? -1.086 -1.109 10.280 1.00 95.88 96 GLN A N 1
ATOM 734 C CA . GLN A 1 96 ? -0.888 -2.463 9.749 1.00 95.88 96 GLN A CA 1
ATOM 735 C C . GLN A 1 96 ? -1.223 -3.529 10.798 1.00 95.88 96 GLN A C 1
ATOM 737 O O . GLN A 1 96 ? -1.947 -4.482 10.509 1.00 95.88 96 GLN A O 1
ATOM 742 N N . MET A 1 97 ? -0.736 -3.370 12.031 1.00 95.81 97 MET A N 1
ATOM 743 C CA . MET A 1 97 ? -0.968 -4.335 13.106 1.00 95.81 97 MET A CA 1
ATOM 744 C C . MET A 1 97 ? -2.439 -4.410 13.527 1.00 95.81 97 MET A C 1
ATOM 746 O O . MET A 1 97 ? -2.932 -5.510 13.783 1.00 95.81 97 MET A O 1
ATOM 750 N N . ILE A 1 98 ? -3.159 -3.283 13.531 1.00 97.31 98 ILE A N 1
ATOM 751 C CA . ILE A 1 98 ? -4.610 -3.257 13.766 1.00 97.31 98 ILE A CA 1
ATOM 752 C C . ILE A 1 98 ? -5.324 -4.138 12.734 1.00 97.31 98 ILE A C 1
ATOM 754 O O . ILE A 1 98 ? -6.043 -5.066 13.109 1.00 97.31 98 ILE A O 1
ATOM 758 N N . PHE A 1 99 ? -5.092 -3.910 11.438 1.00 95.50 99 PHE A N 1
ATOM 759 C CA . PHE A 1 99 ? -5.755 -4.685 10.384 1.00 95.50 99 PHE A CA 1
ATOM 760 C C . PHE A 1 99 ? -5.331 -6.157 10.357 1.00 95.50 99 PHE A C 1
ATOM 762 O O . PHE A 1 99 ? -6.180 -7.034 10.169 1.00 95.50 99 PHE A O 1
ATOM 769 N N . ARG A 1 100 ? -4.055 -6.457 10.630 1.00 91.75 100 ARG A N 1
ATOM 770 C CA . ARG A 1 100 ? -3.570 -7.837 10.811 1.00 91.75 100 ARG A CA 1
ATOM 771 C C . ARG A 1 100 ? -4.293 -8.549 11.955 1.00 91.75 100 ARG A C 1
ATOM 773 O O . ARG A 1 100 ? -4.607 -9.730 11.828 1.00 91.75 100 ARG A O 1
ATOM 780 N N . GLY A 1 101 ? -4.628 -7.833 13.029 1.00 93.25 101 GLY A N 1
ATOM 781 C CA . GLY A 1 101 ? -5.434 -8.353 14.136 1.00 93.25 101 GLY A CA 1
ATOM 782 C C . GLY A 1 101 ? -6.839 -8.801 13.716 1.00 93.25 101 GLY A C 1
ATOM 783 O O . GLY A 1 101 ? -7.327 -9.816 14.211 1.00 93.25 101 GLY A O 1
ATOM 784 N N . PHE A 1 102 ? -7.460 -8.105 12.757 1.00 94.06 102 PHE A N 1
ATOM 785 C CA . PHE A 1 102 ? -8.753 -8.494 12.174 1.00 94.06 102 PHE A CA 1
ATOM 786 C C . PHE A 1 102 ? -8.650 -9.610 11.129 1.00 94.06 102 PHE A C 1
ATOM 788 O O . PHE A 1 102 ? -9.676 -10.167 10.743 1.00 94.06 102 PHE A O 1
ATOM 795 N N . ARG A 1 103 ? -7.430 -9.948 10.686 1.00 93.12 103 ARG A N 1
ATOM 796 C CA . ARG A 1 103 ? -7.152 -10.963 9.658 1.00 93.12 103 ARG A CA 1
ATOM 797 C C . ARG A 1 103 ? -7.926 -10.703 8.374 1.00 93.12 103 ARG A C 1
ATOM 799 O O . ARG A 1 103 ? -8.502 -11.617 7.811 1.00 93.12 103 ARG A O 1
ATOM 806 N N . LEU A 1 104 ? -7.990 -9.462 7.916 1.00 92.06 104 LEU A N 1
ATOM 807 C CA . LEU A 1 104 ? -8.708 -9.130 6.687 1.00 92.06 104 LEU A CA 1
ATOM 808 C C . LEU A 1 104 ? -7.784 -9.180 5.474 1.00 92.06 104 LEU A C 1
ATOM 810 O O . LEU A 1 104 ? -6.565 -9.051 5.593 1.00 92.06 104 LEU A O 1
ATOM 814 N N . TRP A 1 105 ? -8.376 -9.351 4.296 1.00 92.12 105 TRP A N 1
ATOM 815 C CA . TRP A 1 105 ? -7.694 -9.053 3.044 1.00 92.12 105 TRP A CA 1
ATOM 816 C C . TRP A 1 105 ? -7.543 -7.539 2.897 1.00 92.12 105 TRP A C 1
ATOM 818 O O . TRP A 1 105 ? -8.534 -6.823 2.769 1.00 92.12 105 TRP A O 1
ATOM 828 N N . ILE A 1 106 ? -6.295 -7.070 2.949 1.00 94.12 106 ILE A N 1
ATOM 829 C CA . ILE A 1 106 ? -5.936 -5.657 2.829 1.00 94.12 106 ILE A CA 1
ATOM 830 C C . ILE A 1 106 ? -5.079 -5.462 1.584 1.00 94.12 106 ILE A C 1
ATOM 832 O O . ILE A 1 106 ? -4.087 -6.167 1.385 1.00 94.12 106 ILE A O 1
ATOM 836 N N . ASP A 1 107 ? -5.451 -4.475 0.781 1.00 95.56 107 ASP A N 1
ATOM 837 C CA . ASP A 1 107 ? -4.654 -3.953 -0.318 1.00 95.56 107 ASP A CA 1
ATOM 838 C C . ASP A 1 107 ? -3.640 -2.938 0.238 1.00 95.56 107 ASP A C 1
ATOM 840 O O . ASP A 1 107 ? -3.919 -1.745 0.377 1.00 95.56 107 ASP A O 1
ATOM 844 N N . GLU A 1 108 ? -2.470 -3.435 0.646 1.00 95.81 108 GLU A N 1
ATOM 845 C CA . GLU A 1 108 ? -1.360 -2.603 1.123 1.00 95.81 108 GLU A CA 1
ATOM 846 C C . GLU A 1 108 ? -0.642 -1.949 -0.067 1.00 95.81 108 GLU A C 1
ATOM 848 O O . GLU A 1 108 ? -0.067 -2.632 -0.922 1.00 95.81 108 GLU A O 1
ATOM 853 N N . ARG A 1 109 ? -0.655 -0.615 -0.099 1.00 96.62 109 ARG A N 1
ATOM 854 C CA . ARG A 1 109 ? -0.036 0.215 -1.137 1.00 96.62 109 ARG A CA 1
ATOM 855 C C . ARG A 1 109 ? 1.142 0.977 -0.549 1.00 96.62 109 ARG A C 1
ATOM 857 O O . ARG A 1 109 ? 0.980 2.021 0.083 1.00 96.62 109 ARG A O 1
ATOM 864 N N . ASP A 1 110 ? 2.342 0.429 -0.724 1.00 96.94 110 ASP A N 1
ATOM 865 C CA . ASP A 1 110 ? 3.563 1.075 -0.249 1.00 96.94 110 ASP A CA 1
ATOM 866 C C . ASP A 1 110 ? 4.028 2.148 -1.243 1.00 96.94 110 ASP A C 1
ATOM 868 O O . ASP A 1 110 ? 4.557 1.841 -2.313 1.00 96.94 110 ASP A O 1
ATOM 872 N N . ILE A 1 111 ? 3.871 3.420 -0.870 1.00 96.56 111 ILE A N 1
ATOM 873 C CA . ILE A 1 111 ? 4.200 4.564 -1.736 1.00 96.56 111 ILE A CA 1
ATOM 874 C C . ILE A 1 111 ? 5.706 4.748 -1.973 1.00 96.56 111 ILE A C 1
ATOM 876 O O . ILE A 1 111 ? 6.110 5.603 -2.764 1.00 96.56 111 ILE A O 1
ATOM 880 N N . SER A 1 112 ? 6.545 4.039 -1.216 1.00 94.69 112 SER A N 1
ATOM 881 C CA . SER A 1 112 ? 7.995 4.019 -1.419 1.00 94.69 112 SER A CA 1
ATOM 882 C C . SER A 1 112 ? 8.435 2.928 -2.391 1.00 94.69 112 SER A C 1
ATOM 884 O O . SER A 1 112 ? 9.502 3.049 -2.984 1.00 94.69 112 SER A O 1
ATOM 886 N N . MET A 1 113 ? 7.597 1.908 -2.594 1.00 95.88 113 MET A N 1
ATOM 887 C CA . MET A 1 113 ? 7.860 0.806 -3.521 1.00 95.88 113 MET A CA 1
ATOM 888 C C . MET A 1 113 ? 7.316 1.083 -4.925 1.00 95.88 113 MET A C 1
ATOM 890 O O . MET A 1 113 ? 7.854 0.544 -5.895 1.00 95.88 113 MET A O 1
ATOM 894 N N . ASP A 1 114 ? 6.276 1.917 -5.028 1.00 96.81 114 ASP A N 1
ATOM 895 C CA . ASP A 1 114 ? 5.654 2.308 -6.292 1.00 96.81 114 ASP A CA 1
ATOM 896 C C . ASP A 1 114 ? 5.203 3.779 -6.284 1.00 96.81 114 ASP A C 1
ATOM 898 O O . ASP A 1 114 ? 4.315 4.196 -5.529 1.00 96.81 114 ASP A O 1
ATOM 902 N N . SER A 1 115 ? 5.805 4.584 -7.157 1.00 95.69 115 SER A N 1
ATOM 903 C CA . SER A 1 115 ? 5.483 6.001 -7.329 1.00 95.69 115 SER A CA 1
ATOM 904 C C . SER A 1 115 ? 4.075 6.245 -7.874 1.00 95.69 115 SER A C 1
ATOM 906 O O . SER A 1 115 ? 3.545 7.346 -7.685 1.00 95.69 115 SER A O 1
ATOM 908 N N . ALA A 1 116 ? 3.444 5.260 -8.519 1.00 96.31 116 ALA A N 1
ATOM 909 C CA . ALA A 1 116 ? 2.058 5.363 -8.960 1.00 96.31 116 ALA A CA 1
ATOM 910 C C . ALA A 1 116 ? 1.110 5.498 -7.763 1.00 96.31 116 ALA A C 1
ATOM 912 O O . ALA A 1 116 ? 0.223 6.346 -7.802 1.00 96.31 116 ALA A O 1
ATOM 913 N N . TYR A 1 117 ? 1.357 4.779 -6.663 1.00 96.62 117 TYR A N 1
ATOM 914 C CA . TYR A 1 117 ? 0.548 4.898 -5.445 1.00 96.62 117 TYR A CA 1
ATOM 915 C C . TYR A 1 117 ? 0.668 6.258 -4.778 1.00 96.62 117 TYR A C 1
ATOM 917 O O . TYR A 1 117 ? -0.318 6.779 -4.263 1.00 96.62 117 TYR A O 1
ATOM 925 N N . ARG A 1 118 ? 1.858 6.867 -4.809 1.00 95.44 118 ARG A N 1
ATOM 926 C CA . ARG A 1 118 ? 2.021 8.250 -4.349 1.00 95.44 118 ARG A CA 1
ATOM 927 C C . ARG A 1 118 ? 1.146 9.196 -5.167 1.00 95.44 118 ARG A C 1
ATOM 929 O O . ARG A 1 118 ? 0.393 9.971 -4.591 1.00 95.44 118 ARG A O 1
ATOM 936 N N . LYS A 1 119 ? 1.242 9.120 -6.497 1.00 95.69 119 LYS A N 1
ATOM 937 C CA . LYS A 1 119 ? 0.489 9.992 -7.412 1.00 95.69 119 LYS A CA 1
ATOM 938 C C . LYS A 1 119 ? -1.018 9.791 -7.271 1.00 95.69 119 LYS A C 1
ATOM 940 O O . LYS A 1 119 ? -1.763 10.763 -7.262 1.00 95.69 119 LYS A O 1
ATOM 945 N N . GLU A 1 120 ? -1.451 8.543 -7.142 1.00 96.19 120 GLU A N 1
ATOM 946 C CA . GLU A 1 120 ? -2.846 8.180 -6.914 1.00 96.19 120 GLU A CA 1
ATOM 947 C C . GLU A 1 120 ? -3.368 8.773 -5.600 1.00 96.19 120 GLU A C 1
ATOM 949 O O . GLU A 1 120 ? -4.391 9.455 -5.605 1.00 96.19 120 GLU A O 1
ATOM 954 N N . LEU A 1 121 ? -2.637 8.592 -4.495 1.00 95.94 121 LEU A N 1
ATOM 955 C CA . LEU A 1 121 ? -3.021 9.129 -3.190 1.00 95.94 121 LEU A CA 1
ATOM 956 C C . LEU A 1 121 ? -3.124 10.660 -3.208 1.00 95.94 121 LEU A C 1
ATOM 958 O O . LEU A 1 121 ? -4.112 11.216 -2.729 1.00 95.94 121 LEU A O 1
ATOM 962 N N . GLU A 1 122 ? -2.126 11.337 -3.779 1.00 94.50 122 GLU A N 1
ATOM 963 C CA . GLU A 1 122 ? -2.114 12.799 -3.909 1.00 94.50 122 GLU A CA 1
ATOM 964 C C . GLU A 1 122 ? -3.267 13.298 -4.790 1.00 94.50 122 GLU A C 1
ATOM 966 O O . GLU A 1 122 ? -3.901 14.302 -4.469 1.00 94.50 122 GLU A O 1
ATOM 971 N N . SER A 1 123 ? -3.583 12.577 -5.870 1.00 93.56 123 SER A N 1
ATOM 972 C CA . SER A 1 123 ? -4.709 12.904 -6.749 1.00 93.56 123 SER A CA 1
ATOM 973 C C . SER A 1 123 ? -6.056 12.761 -6.046 1.00 93.56 123 SER A C 1
ATOM 975 O O . SER A 1 123 ? -6.955 13.563 -6.289 1.00 93.56 123 SER A O 1
ATOM 977 N N . VAL A 1 124 ? -6.219 11.735 -5.212 1.00 94.00 124 VAL A N 1
ATOM 978 C CA . VAL A 1 124 ? -7.488 11.434 -4.539 1.00 94.00 124 VAL A CA 1
ATOM 979 C C . VAL A 1 124 ? -7.715 12.370 -3.351 1.00 94.00 124 VAL A C 1
ATOM 981 O O . VAL A 1 124 ? -8.828 12.861 -3.167 1.00 94.00 124 VAL A O 1
ATOM 984 N N . LEU A 1 125 ? -6.669 12.681 -2.579 1.00 92.06 125 LEU A N 1
ATOM 985 C CA . LEU A 1 125 ? -6.761 13.604 -1.442 1.00 92.06 125 LEU A CA 1
ATOM 986 C C . LEU A 1 125 ? -6.697 15.084 -1.847 1.00 92.06 125 LEU A C 1
ATOM 988 O O . LEU A 1 125 ? -7.112 15.943 -1.071 1.00 92.06 125 LEU A O 1
ATOM 992 N N . GLY A 1 126 ? -6.172 15.399 -3.035 1.00 90.88 126 GLY A N 1
ATOM 993 C CA . GLY A 1 126 ? -5.921 16.779 -3.462 1.00 90.88 126 GLY A CA 1
ATOM 994 C C . GLY A 1 126 ? -4.814 17.475 -2.658 1.00 90.88 126 GLY A C 1
ATOM 995 O O . GLY A 1 126 ? -4.672 18.695 -2.725 1.00 90.88 126 GLY A O 1
ATOM 996 N N . GLU A 1 127 ? -4.027 16.713 -1.897 1.00 87.94 127 GLU A N 1
ATOM 997 C CA . GLU A 1 127 ? -2.947 17.192 -1.039 1.00 87.94 127 GLU A CA 1
ATOM 998 C C . GLU A 1 127 ? -1.615 16.608 -1.511 1.00 87.94 127 GLU A C 1
ATOM 1000 O O . GLU A 1 127 ? -1.474 15.399 -1.697 1.00 87.94 127 GLU A O 1
ATOM 1005 N N . LYS A 1 128 ? -0.607 17.470 -1.673 1.00 87.38 128 LYS A N 1
ATOM 1006 C CA . LYS A 1 128 ? 0.765 17.032 -1.948 1.00 87.38 128 LYS A CA 1
ATOM 1007 C C . LYS A 1 128 ? 1.413 16.543 -0.660 1.00 87.38 128 LYS A C 1
ATOM 1009 O O . LYS A 1 128 ? 1.339 17.238 0.348 1.00 87.38 128 LYS A O 1
ATOM 1014 N N . ASN A 1 129 ? 2.136 15.424 -0.718 1.00 86.38 129 ASN A N 1
ATOM 1015 C CA . ASN A 1 129 ? 2.805 14.836 0.448 1.00 86.38 129 ASN A CA 1
ATOM 1016 C C . ASN A 1 129 ? 1.856 14.532 1.618 1.00 86.38 129 ASN A C 1
ATOM 1018 O O . ASN A 1 129 ? 2.184 14.825 2.770 1.00 86.38 129 ASN A O 1
ATOM 1022 N N . ALA A 1 130 ? 0.702 13.927 1.324 1.00 89.62 130 ALA A N 1
ATOM 1023 C CA . ALA A 1 130 ? -0.215 13.452 2.351 1.00 89.62 130 ALA A CA 1
ATOM 1024 C C . ALA A 1 130 ? 0.535 12.666 3.441 1.00 89.62 130 ALA A C 1
ATOM 1026 O O . ALA A 1 130 ? 1.387 11.814 3.158 1.00 89.62 130 ALA A O 1
ATOM 1027 N N . SER A 1 131 ? 0.220 12.968 4.702 1.00 93.94 131 SER A N 1
ATOM 1028 C CA . SER A 1 131 ? 0.759 12.215 5.838 1.00 93.94 131 SER A CA 1
ATOM 1029 C C . SER A 1 131 ? 0.405 10.732 5.711 1.00 93.94 131 SER A C 1
ATOM 1031 O O . SER A 1 131 ? -0.607 10.389 5.114 1.00 93.94 131 SER A O 1
ATOM 1033 N N . LEU A 1 132 ? 1.227 9.836 6.253 1.00 97.25 132 LEU A N 1
ATOM 1034 C CA . LEU A 1 132 ? 0.953 8.400 6.228 1.00 97.25 132 LEU A CA 1
ATOM 1035 C C . LEU A 1 132 ? 0.743 7.861 7.639 1.00 97.25 132 LEU A C 1
ATOM 1037 O O . LEU A 1 132 ? 1.349 8.385 8.580 1.00 97.25 132 LEU A O 1
ATOM 1041 N N . PRO A 1 133 ? -0.043 6.781 7.782 1.00 98.12 133 PRO A N 1
ATOM 1042 C CA . PRO A 1 133 ? -0.782 6.049 6.741 1.00 98.12 133 PRO A CA 1
ATOM 1043 C C . PRO A 1 133 ? -2.079 6.756 6.317 1.00 98.12 133 PRO A C 1
ATOM 1045 O O . PRO A 1 133 ? -2.548 7.635 7.035 1.00 98.12 133 PRO A O 1
ATOM 1048 N N . GLN A 1 134 ? -2.672 6.337 5.193 1.00 98.12 134 GLN A N 1
ATOM 1049 C CA . GLN A 1 134 ? -4.010 6.758 4.744 1.00 98.12 134 GLN A CA 1
ATOM 1050 C C . GLN A 1 134 ? -4.873 5.552 4.381 1.00 98.12 134 GLN A C 1
ATOM 1052 O O . GLN A 1 134 ? -4.415 4.654 3.671 1.00 98.12 134 GLN A O 1
ATOM 1057 N N . VAL A 1 135 ? -6.115 5.521 4.869 1.00 98.31 135 VAL A N 1
ATOM 1058 C CA . VAL A 1 135 ? -6.977 4.334 4.792 1.00 98.31 135 VAL A CA 1
ATOM 1059 C C . VAL A 1 135 ? -8.288 4.621 4.074 1.00 98.31 135 VAL A C 1
ATOM 1061 O O . VAL A 1 135 ? -8.999 5.577 4.395 1.00 98.31 135 VAL A O 1
ATOM 1064 N N . PHE A 1 136 ? -8.629 3.718 3.156 1.00 97.81 136 PHE A N 1
ATOM 1065 C CA . PHE A 1 136 ? -9.902 3.673 2.451 1.00 97.81 136 PHE A CA 1
ATOM 1066 C C . PHE A 1 136 ? -10.582 2.328 2.710 1.00 97.81 136 PHE A C 1
ATOM 1068 O O . PHE A 1 136 ? -9.940 1.277 2.670 1.00 97.81 136 PHE A O 1
ATOM 1075 N N . ILE A 1 137 ? -11.886 2.347 2.978 1.00 97.19 137 ILE A N 1
ATOM 1076 C CA . ILE A 1 137 ? -12.687 1.136 3.191 1.00 97.19 137 ILE A CA 1
ATOM 1077 C C . ILE A 1 137 ? -13.892 1.188 2.260 1.00 97.19 137 ILE A C 1
ATOM 1079 O O . ILE A 1 137 ? -14.699 2.116 2.346 1.00 97.19 137 ILE A O 1
ATOM 1083 N N . GLY A 1 138 ? -14.011 0.198 1.372 1.00 95.38 138 GLY A N 1
ATOM 1084 C CA . GLY A 1 138 ? -15.091 0.140 0.388 1.00 95.38 138 GLY A CA 1
ATOM 1085 C C . GLY A 1 138 ? -15.149 1.406 -0.468 1.00 95.38 138 GLY A C 1
ATOM 1086 O O . GLY A 1 138 ? -16.201 2.033 -0.594 1.00 95.38 138 GLY A O 1
ATOM 1087 N N . GLY A 1 139 ? -13.991 1.835 -0.973 1.00 94.62 139 GLY A N 1
ATOM 1088 C CA . GLY A 1 139 ? -13.836 3.034 -1.794 1.00 94.62 139 GLY A CA 1
ATOM 1089 C C . GLY A 1 139 ? -13.960 4.370 -1.059 1.00 94.62 139 GLY A C 1
ATOM 1090 O O . GLY A 1 139 ? -13.688 5.399 -1.667 1.00 94.62 139 GLY A O 1
ATOM 1091 N N . LYS A 1 140 ? -14.336 4.410 0.226 1.00 96.00 140 LYS A N 1
ATOM 1092 C CA . LYS A 1 140 ? -14.494 5.663 0.988 1.00 96.00 140 LYS A CA 1
ATOM 1093 C C . LYS A 1 140 ? -13.265 5.972 1.824 1.00 96.00 140 LYS A C 1
ATOM 1095 O O . LYS A 1 140 ? -12.766 5.091 2.525 1.00 96.00 140 LYS A O 1
ATOM 1100 N N . TYR A 1 141 ? -12.827 7.227 1.808 1.00 96.75 141 TYR A N 1
ATOM 1101 C CA . TYR A 1 141 ? -11.771 7.700 2.695 1.00 96.75 141 TYR A CA 1
ATOM 1102 C C . TYR A 1 141 ? -12.223 7.688 4.161 1.00 96.75 141 TYR A C 1
ATOM 1104 O O . TYR A 1 141 ? -13.275 8.229 4.502 1.00 96.75 141 TYR A O 1
ATOM 1112 N N . ILE A 1 142 ? -11.420 7.066 5.025 1.00 96.75 142 ILE A N 1
ATOM 1113 C CA . ILE A 1 142 ? -11.695 6.957 6.464 1.00 96.75 142 ILE A CA 1
ATOM 1114 C C . ILE A 1 142 ? -10.803 7.901 7.263 1.00 96.75 142 ILE A C 1
ATOM 1116 O O . ILE A 1 142 ? -11.282 8.568 8.178 1.00 96.75 142 ILE A O 1
ATOM 1120 N N . GLY A 1 143 ? -9.517 7.973 6.923 1.00 96.56 143 GLY A N 1
ATOM 1121 C CA . GLY A 1 143 ? -8.563 8.839 7.606 1.00 96.56 143 GLY A CA 1
ATOM 1122 C C . GLY A 1 143 ? -7.167 8.241 7.726 1.00 96.56 143 GLY A C 1
ATOM 1123 O O . GLY A 1 143 ? -6.889 7.139 7.245 1.00 96.56 143 GLY A O 1
ATOM 1124 N N . GLY A 1 144 ? -6.305 8.981 8.423 1.00 97.25 144 GLY A N 1
ATOM 1125 C CA . GLY A 1 144 ? -4.963 8.534 8.781 1.00 97.25 144 GLY A CA 1
ATOM 1126 C C . GLY A 1 144 ? -4.894 7.790 10.116 1.00 97.25 144 GLY A C 1
ATOM 1127 O O . GLY A 1 144 ? -5.914 7.412 10.697 1.00 97.25 144 GLY A O 1
ATOM 1128 N N . ALA A 1 145 ? -3.677 7.596 10.633 1.00 98.19 145 ALA A N 1
ATOM 1129 C CA . ALA A 1 145 ? -3.437 6.762 11.816 1.00 98.19 145 ALA A CA 1
ATOM 1130 C C . ALA A 1 145 ? -4.293 7.118 13.035 1.00 98.19 145 ALA A C 1
ATOM 1132 O O . ALA A 1 145 ? -4.812 6.213 13.683 1.00 98.19 145 ALA A O 1
ATOM 1133 N N . GLU A 1 146 ? -4.447 8.401 13.364 1.00 97.75 146 GLU A N 1
ATOM 1134 C CA . GLU A 1 146 ? -5.173 8.807 14.573 1.00 97.75 146 GLU A CA 1
ATOM 1135 C C . GLU A 1 146 ? -6.648 8.398 14.531 1.00 97.75 146 GLU A C 1
ATOM 1137 O O . GLU A 1 146 ? -7.160 7.808 15.481 1.00 97.75 146 GLU A O 1
ATOM 1142 N N . VAL A 1 147 ? -7.299 8.616 13.387 1.00 98.00 147 VAL A N 1
ATOM 1143 C CA . VAL A 1 147 ? -8.700 8.236 13.179 1.00 98.00 147 VAL A CA 1
ATOM 1144 C C . VAL A 1 147 ? -8.857 6.722 13.294 1.00 98.00 147 VAL A C 1
ATOM 1146 O O . VAL A 1 147 ? -9.737 6.241 14.004 1.00 98.00 147 VAL A O 1
ATOM 1149 N N . ILE A 1 148 ? -7.967 5.952 12.663 1.00 98.38 148 ILE A N 1
ATOM 1150 C CA . I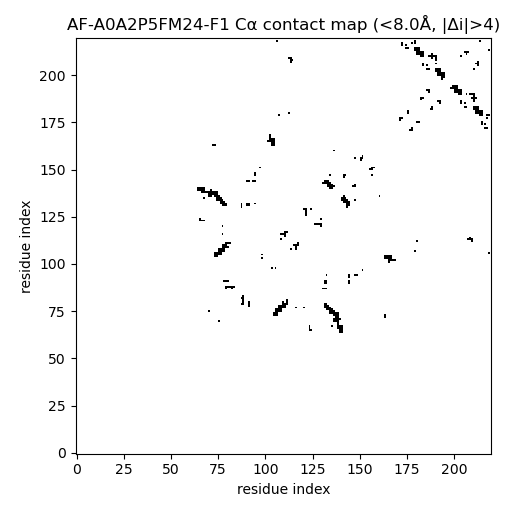LE A 1 148 ? -8.030 4.485 12.694 1.00 98.38 148 ILE A CA 1
ATOM 1151 C C . ILE A 1 148 ? -7.799 3.932 14.102 1.00 98.38 148 ILE A C 1
ATOM 1153 O O . ILE A 1 148 ? -8.540 3.043 14.529 1.00 98.38 148 ILE A O 1
ATOM 1157 N N . LYS A 1 149 ? -6.827 4.473 14.847 1.00 98.25 149 LYS A N 1
ATOM 1158 C CA . LYS A 1 149 ? -6.573 4.101 16.248 1.00 98.25 149 LYS A CA 1
ATOM 1159 C C . LYS A 1 149 ? -7.804 4.382 17.116 1.00 98.25 149 LYS A C 1
ATOM 1161 O O . LYS A 1 149 ? -8.289 3.479 17.794 1.00 98.25 149 LYS A O 1
ATOM 1166 N N . GLN A 1 150 ? -8.394 5.571 17.000 1.00 98.38 150 GLN A N 1
ATOM 1167 C CA . GLN A 1 150 ? -9.602 5.932 17.743 1.00 98.38 150 GLN A CA 1
ATOM 1168 C C . GLN A 1 150 ? -10.799 5.028 17.393 1.00 98.38 150 GLN A C 1
ATOM 1170 O O . GLN A 1 150 ? -11.532 4.568 18.276 1.00 98.38 150 GLN A O 1
ATOM 1175 N N . MET A 1 151 ? -11.018 4.737 16.109 1.00 98.19 151 MET A N 1
ATOM 1176 C CA . MET A 1 151 ? -12.103 3.851 15.675 1.00 98.19 151 MET A CA 1
ATOM 1177 C C . MET A 1 151 ? -11.889 2.406 16.140 1.00 98.19 151 MET A C 1
ATOM 1179 O O . MET A 1 151 ? -12.861 1.698 16.423 1.00 98.19 151 MET A O 1
ATOM 1183 N N . PHE A 1 152 ? -10.636 1.957 16.227 1.00 97.94 152 PHE A N 1
ATOM 1184 C CA . PHE A 1 152 ? -10.285 0.654 16.782 1.00 97.94 152 PHE A CA 1
ATOM 1185 C C . PHE A 1 152 ? -10.610 0.579 18.278 1.00 97.94 152 PHE A C 1
ATOM 1187 O O . PHE A 1 152 ? -11.324 -0.329 18.701 1.00 97.94 152 PHE A O 1
ATOM 1194 N N . GLU A 1 153 ? -10.174 1.568 19.058 1.00 97.69 153 GLU A N 1
ATOM 1195 C CA . GLU A 1 153 ? -10.402 1.639 20.509 1.00 97.69 153 GLU A CA 1
ATOM 1196 C C . GLU A 1 153 ? -11.889 1.733 20.875 1.00 97.69 153 GLU A C 1
ATOM 1198 O O . GLU A 1 153 ? -12.354 1.106 21.828 1.00 97.69 153 GLU A O 1
ATOM 1203 N N . THR A 1 154 ? -12.665 2.486 20.096 1.00 97.56 154 THR A N 1
ATOM 1204 C CA . THR A 1 154 ? -14.115 2.644 20.303 1.00 97.56 154 THR A CA 1
ATOM 1205 C C . THR A 1 154 ? -14.941 1.467 19.770 1.00 97.56 154 THR A C 1
ATOM 1207 O O . THR A 1 154 ? -16.145 1.389 20.039 1.00 97.56 154 THR A O 1
ATOM 1210 N N . GLY A 1 155 ? -14.321 0.545 19.024 1.00 96.62 155 GLY A N 1
ATOM 1211 C CA . GLY A 1 155 ? -14.976 -0.599 18.386 1.00 96.62 155 GLY A CA 1
ATOM 1212 C C . GLY A 1 155 ? -15.811 -0.247 17.149 1.00 96.62 155 GLY A C 1
ATOM 1213 O O . GLY A 1 155 ? -16.534 -1.102 16.634 1.00 96.62 155 GLY A O 1
ATOM 1214 N N . GLU A 1 156 ? -15.744 0.991 16.660 1.00 97.12 156 GLU A N 1
ATOM 1215 C CA . GLU A 1 156 ? -16.426 1.427 15.437 1.00 97.12 156 GLU A CA 1
ATOM 1216 C C . GLU A 1 156 ? -15.812 0.793 14.192 1.00 97.12 156 GLU A C 1
ATOM 1218 O O . GLU A 1 156 ? -16.544 0.335 13.313 1.00 97.12 156 GLU A O 1
ATOM 1223 N N . LEU A 1 157 ? -14.483 0.662 14.168 1.00 96.94 157 LEU A N 1
ATOM 1224 C CA . LEU A 1 157 ? -13.759 0.035 13.066 1.00 96.94 157 LEU A CA 1
ATOM 1225 C C . LEU A 1 157 ? -14.268 -1.393 12.822 1.00 96.94 157 LEU A C 1
ATOM 1227 O O . LEU A 1 157 ? -14.623 -1.749 11.704 1.00 96.94 157 LEU A O 1
ATOM 1231 N N . ALA A 1 158 ? -14.437 -2.178 13.888 1.00 96.12 158 ALA A N 1
ATOM 1232 C CA . ALA A 1 158 ? -14.950 -3.544 13.804 1.00 96.12 158 ALA A CA 1
ATOM 1233 C C . ALA A 1 158 ? -16.367 -3.634 13.206 1.00 96.12 158 ALA A C 1
ATOM 1235 O O . ALA A 1 158 ? -16.724 -4.668 12.648 1.00 96.12 158 ALA A O 1
ATOM 1236 N N . LYS A 1 159 ? -17.193 -2.584 13.326 1.00 96.19 159 LYS A N 1
ATOM 1237 C CA . LYS A 1 159 ? -18.542 -2.553 12.738 1.00 96.19 159 LYS A CA 1
ATOM 1238 C C . LYS A 1 159 ? -18.485 -2.330 11.232 1.00 96.19 159 LYS A C 1
ATOM 1240 O O . LYS A 1 159 ? -19.226 -2.992 10.515 1.00 96.19 159 LYS A O 1
ATOM 1245 N N . ILE A 1 160 ? -17.619 -1.426 10.780 1.00 95.50 160 ILE A N 1
ATOM 1246 C CA . ILE A 1 160 ? -17.458 -1.086 9.358 1.00 95.50 160 ILE A CA 1
ATOM 1247 C C . ILE A 1 160 ? -16.781 -2.229 8.603 1.00 95.50 160 ILE A C 1
ATOM 1249 O O . ILE A 1 160 ? -17.118 -2.500 7.458 1.00 95.50 160 ILE A O 1
ATOM 1253 N N . LEU A 1 161 ? -15.872 -2.945 9.264 1.00 95.75 161 LE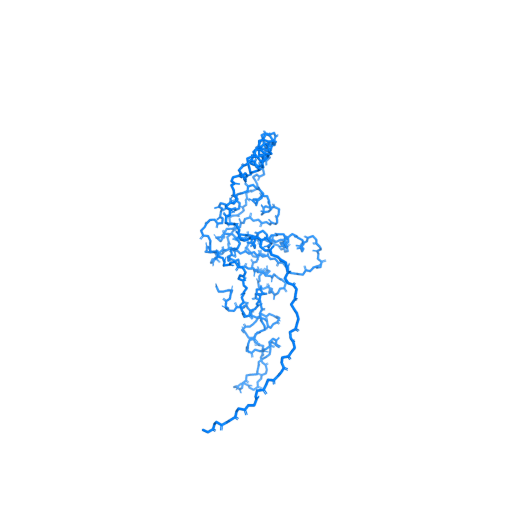U A N 1
ATOM 1254 C CA . LEU A 1 161 ? -15.169 -4.083 8.677 1.00 95.75 161 LEU A CA 1
ATOM 1255 C C . LEU A 1 161 ? -16.030 -5.350 8.541 1.00 95.75 161 LEU A C 1
ATOM 1257 O O . LEU A 1 161 ? -15.569 -6.352 7.990 1.00 95.75 161 LEU A O 1
ATOM 1261 N N . LYS A 1 162 ? -17.280 -5.341 9.022 1.00 93.75 162 LYS A N 1
ATOM 1262 C CA . LYS A 1 162 ? -18.187 -6.481 8.852 1.00 93.75 162 LYS A CA 1
ATOM 1263 C C . LYS A 1 162 ? -18.484 -6.696 7.370 1.00 93.75 162 LYS A C 1
ATOM 1265 O O . LYS A 1 162 ? -18.971 -5.795 6.701 1.00 93.75 162 LYS A O 1
ATOM 1270 N N . GLY A 1 163 ? -18.251 -7.917 6.896 1.00 89.88 163 GLY A N 1
ATOM 1271 C CA . GLY A 1 163 ? -18.541 -8.321 5.519 1.00 89.88 163 GLY A CA 1
ATOM 1272 C C . GLY A 1 163 ? -17.328 -8.333 4.589 1.00 89.88 163 GLY A C 1
ATOM 1273 O O . GLY A 1 163 ? -17.432 -8.875 3.494 1.00 89.88 163 GLY A O 1
ATOM 1274 N N . PHE A 1 164 ? -16.170 -7.822 5.021 1.00 93.94 164 PHE A N 1
ATOM 1275 C CA . PHE A 1 164 ? -14.930 -7.986 4.261 1.00 93.94 164 PHE A CA 1
ATOM 1276 C C . PHE A 1 164 ? -14.362 -9.400 4.406 1.00 93.94 164 PHE A C 1
ATOM 1278 O O . PHE A 1 164 ? -14.584 -10.093 5.403 1.00 93.94 164 PHE A O 1
ATOM 1285 N N . ARG A 1 165 ? -13.609 -9.829 3.389 1.00 91.00 165 ARG A N 1
ATOM 1286 C CA . ARG A 1 165 ? -13.010 -11.166 3.335 1.00 91.00 165 ARG A CA 1
ATOM 1287 C C . ARG A 1 165 ? -11.971 -11.328 4.449 1.00 91.00 165 ARG A C 1
ATOM 1289 O O . ARG A 1 165 ? -11.066 -10.505 4.587 1.00 91.00 165 ARG A O 1
ATOM 1296 N N . VAL A 1 166 ? -12.078 -12.426 5.193 1.00 92.62 166 VAL A N 1
ATOM 1297 C CA . VAL A 1 166 ? -11.157 -12.808 6.274 1.00 92.62 166 VAL A CA 1
ATOM 1298 C C . VAL A 1 166 ? -10.139 -13.828 5.743 1.00 92.62 166 VAL A C 1
ATOM 1300 O O . VAL A 1 166 ? -10.475 -14.682 4.926 1.00 92.62 166 VAL A O 1
ATOM 1303 N N . ARG A 1 167 ? -8.890 -13.720 6.189 1.00 89.75 167 ARG A N 1
ATOM 1304 C CA . ARG A 1 167 ? -7.771 -14.636 5.959 1.00 89.75 167 ARG A CA 1
ATOM 1305 C C . ARG A 1 167 ? -7.734 -15.713 7.039 1.00 89.75 167 ARG A C 1
ATOM 1307 O O . ARG A 1 167 ? -8.073 -15.469 8.201 1.00 89.75 167 ARG A O 1
ATOM 1314 N N . GLU A 1 168 ? -7.260 -16.892 6.665 1.00 88.25 168 GLU A N 1
ATOM 1315 C CA . GLU A 1 168 ? -7.028 -17.979 7.611 1.00 88.25 168 GLU A CA 1
ATOM 1316 C C . GLU A 1 168 ? -5.925 -17.631 8.622 1.00 88.25 168 GLU A C 1
ATOM 1318 O O . GLU A 1 168 ? -5.070 -16.767 8.403 1.00 88.25 168 GLU A O 1
ATOM 1323 N N . ALA A 1 169 ? -5.964 -18.289 9.780 1.00 85.94 169 ALA A N 1
ATOM 1324 C CA . ALA A 1 169 ? -4.947 -18.100 10.805 1.00 85.94 169 ALA A CA 1
ATOM 1325 C C . ALA A 1 169 ? -3.584 -18.573 10.285 1.00 85.9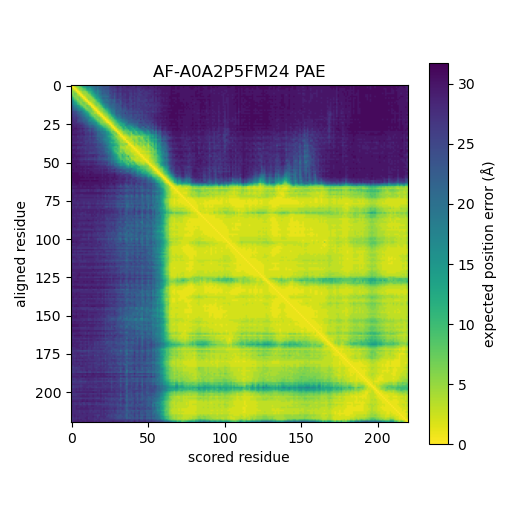4 169 ALA A C 1
ATOM 1327 O O . ALA A 1 169 ? -3.464 -19.708 9.841 1.00 85.94 169 ALA A O 1
ATOM 1328 N N . GLY A 1 170 ? -2.558 -17.724 10.376 1.00 83.19 170 GLY A N 1
ATOM 1329 C CA . GLY A 1 170 ? -1.220 -18.076 9.891 1.00 83.19 170 GLY A CA 1
ATOM 1330 C C . GLY A 1 170 ? -1.078 -18.049 8.369 1.00 83.19 170 GLY A C 1
ATOM 1331 O O . GLY A 1 170 ? -0.048 -18.482 7.867 1.00 83.19 170 GLY A O 1
ATOM 1332 N N . PH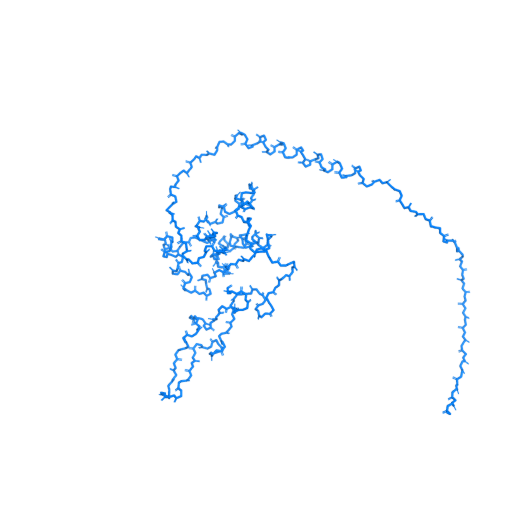E A 1 171 ? -2.072 -17.524 7.643 1.00 87.38 171 PHE A N 1
ATOM 1333 C CA . PHE A 1 171 ? -1.944 -17.301 6.209 1.00 87.38 171 PHE A CA 1
ATOM 1334 C C . PHE A 1 171 ? -0.756 -16.378 5.919 1.00 87.38 171 PHE A C 1
ATOM 1336 O O . PHE A 1 171 ? -0.701 -15.256 6.428 1.00 87.38 171 PHE A O 1
ATOM 1343 N N . ALA A 1 172 ? 0.135 -16.849 5.056 1.00 90.56 172 ALA A N 1
ATOM 1344 C CA . ALA A 1 172 ? 1.131 -16.055 4.362 1.00 90.56 172 ALA A CA 1
ATOM 1345 C C . ALA A 1 172 ? 1.080 -16.442 2.884 1.00 90.56 172 ALA A C 1
ATOM 1347 O O . ALA A 1 172 ? 0.874 -17.610 2.558 1.00 90.56 172 ALA A O 1
ATOM 1348 N N . CYS A 1 173 ? 1.249 -15.474 1.983 1.00 93.06 173 CYS A N 1
ATOM 1349 C CA . CYS A 1 173 ? 1.323 -15.784 0.557 1.00 93.06 173 CYS A CA 1
ATOM 1350 C C . CYS A 1 173 ? 2.538 -16.682 0.282 1.00 93.06 173 CYS A C 1
ATOM 1352 O O . CYS A 1 173 ? 3.662 -16.287 0.588 1.00 93.06 173 CYS A O 1
ATOM 1354 N N . GLU A 1 174 ? 2.323 -17.850 -0.321 1.00 93.19 174 GLU A N 1
ATOM 1355 C CA . GLU A 1 174 ? 3.394 -18.813 -0.622 1.00 93.19 174 GLU A CA 1
ATOM 1356 C C . GLU A 1 174 ? 4.428 -18.249 -1.607 1.00 93.19 174 GLU A C 1
ATOM 1358 O O . GLU A 1 174 ? 5.611 -18.562 -1.514 1.00 93.19 174 GLU A O 1
ATOM 1363 N N . SER A 1 175 ? 4.000 -17.353 -2.499 1.00 92.75 175 SER A N 1
ATOM 1364 C CA . SER A 1 175 ? 4.853 -16.794 -3.550 1.00 92.75 175 SER A CA 1
ATOM 1365 C C . SER A 1 175 ? 5.699 -15.606 -3.099 1.00 92.75 175 SER A C 1
ATOM 1367 O O . SER A 1 175 ? 6.836 -15.459 -3.540 1.00 92.75 175 SER A O 1
ATOM 1369 N N . CYS A 1 176 ? 5.163 -14.728 -2.243 1.00 94.56 176 CYS A N 1
ATOM 1370 C CA . CYS A 1 176 ? 5.857 -13.495 -1.842 1.00 94.56 176 CYS A CA 1
ATOM 1371 C C . CYS A 1 176 ? 6.061 -13.336 -0.331 1.00 94.56 176 CYS A C 1
ATOM 1373 O O . CYS A 1 176 ? 6.632 -12.337 0.097 1.00 94.56 176 CYS A O 1
ATOM 1375 N N . GLY A 1 177 ? 5.571 -14.253 0.504 1.00 92.19 177 GLY A N 1
ATOM 1376 C CA . GLY A 1 177 ? 5.684 -14.132 1.962 1.00 92.19 177 GLY A CA 1
ATOM 1377 C C . GLY A 1 177 ? 5.030 -12.862 2.522 1.00 92.19 177 GLY A C 1
ATOM 1378 O O . GLY A 1 177 ? 5.531 -12.283 3.480 1.00 92.19 177 GLY A O 1
ATOM 1379 N N . ASP A 1 178 ? 3.944 -12.396 1.892 1.00 90.19 178 ASP A N 1
ATOM 1380 C CA . ASP A 1 178 ? 3.215 -11.155 2.211 1.00 90.19 178 ASP A CA 1
ATOM 1381 C C . ASP A 1 178 ? 3.982 -9.831 1.996 1.00 90.19 178 ASP A C 1
ATOM 1383 O O . ASP A 1 178 ? 3.491 -8.775 2.394 1.00 90.19 178 ASP A O 1
ATOM 1387 N N . VAL A 1 179 ? 5.118 -9.826 1.287 1.00 90.88 179 VAL A N 1
ATOM 1388 C CA . VAL A 1 179 ? 5.857 -8.576 0.981 1.00 90.88 179 VAL A CA 1
ATOM 1389 C C . VAL A 1 179 ? 5.263 -7.758 -0.178 1.00 90.88 179 VAL A C 1
ATOM 1391 O O . VAL A 1 179 ? 5.753 -6.672 -0.481 1.00 90.88 179 VAL A O 1
ATOM 1394 N N . ARG A 1 180 ? 4.186 -8.251 -0.811 1.00 94.44 180 ARG A N 1
ATOM 1395 C CA . ARG A 1 180 ? 3.364 -7.612 -1.870 1.00 94.44 180 ARG A CA 1
ATOM 1396 C C . ARG A 1 180 ? 4.043 -7.340 -3.211 1.00 94.44 180 ARG A C 1
ATOM 1398 O O . ARG A 1 180 ? 3.338 -7.329 -4.215 1.00 94.44 180 ARG A O 1
ATOM 1405 N N . PHE A 1 181 ? 5.357 -7.157 -3.252 1.00 95.69 181 PHE A N 1
ATOM 1406 C CA . PHE A 1 181 ? 6.125 -6.911 -4.471 1.00 95.69 181 PHE A CA 1
ATOM 1407 C C . PHE A 1 181 ? 7.160 -8.005 -4.708 1.00 95.69 181 PHE A C 1
ATOM 1409 O O . PHE A 1 181 ? 7.832 -8.442 -3.778 1.00 95.69 181 PHE A O 1
ATOM 1416 N N . VAL A 1 182 ? 7.311 -8.416 -5.962 1.00 96.25 182 VAL A N 1
ATOM 1417 C CA . VAL A 1 182 ? 8.325 -9.384 -6.399 1.00 96.25 182 VAL A CA 1
ATOM 1418 C C . VAL A 1 182 ? 9.080 -8.834 -7.612 1.00 96.25 182 VAL A C 1
ATOM 1420 O O . VAL A 1 182 ? 8.549 -7.967 -8.317 1.00 96.25 182 VAL A O 1
ATOM 1423 N N . PRO A 1 183 ? 10.317 -9.291 -7.877 1.00 97.06 183 PRO A N 1
ATOM 1424 C CA . PRO A 1 183 ? 11.016 -8.948 -9.109 1.00 97.06 183 PRO A CA 1
ATOM 1425 C C . PRO A 1 183 ? 10.177 -9.295 -10.342 1.00 97.06 183 PRO A C 1
ATOM 1427 O 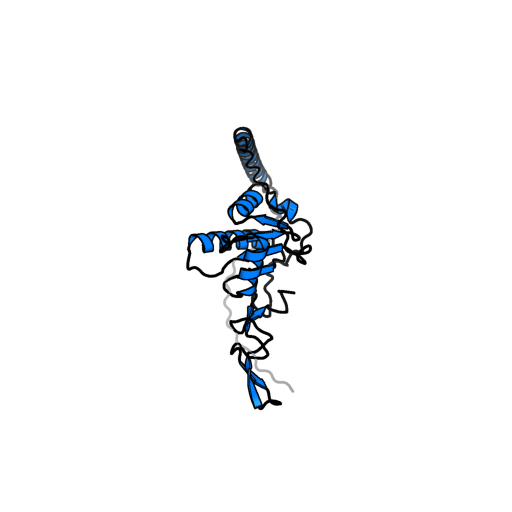O . PRO A 1 183 ? 9.553 -10.353 -10.405 1.00 97.06 183 PRO A O 1
ATOM 1430 N N . CYS A 1 184 ? 10.168 -8.401 -11.327 1.00 97.62 184 CYS A N 1
ATOM 1431 C CA . CYS A 1 184 ? 9.472 -8.613 -12.592 1.00 97.62 184 CYS A CA 1
ATOM 1432 C C . CYS A 1 184 ? 9.991 -9.861 -13.309 1.00 97.62 184 CYS A C 1
ATOM 1434 O O . CYS A 1 184 ? 11.197 -9.991 -13.503 1.00 97.62 184 CYS A O 1
ATOM 1436 N N . TRP A 1 185 ? 9.093 -10.730 -13.768 1.00 95.19 185 TRP A N 1
ATOM 1437 C CA . TRP A 1 185 ? 9.468 -11.967 -14.456 1.00 95.19 185 TRP A CA 1
ATOM 1438 C C . TRP A 1 185 ? 10.034 -11.739 -15.857 1.00 95.19 185 TRP A C 1
ATOM 1440 O O . TRP A 1 185 ? 10.942 -12.454 -16.262 1.00 95.19 185 TRP A O 1
ATOM 1450 N N . ASN A 1 186 ? 9.570 -10.706 -16.564 1.00 95.88 186 ASN A N 1
ATOM 1451 C CA . ASN A 1 186 ? 10.052 -10.395 -17.908 1.00 95.88 186 ASN A CA 1
ATOM 1452 C C . ASN A 1 186 ? 11.490 -9.834 -17.895 1.00 95.88 186 ASN A C 1
ATOM 1454 O O . ASN A 1 186 ? 12.349 -10.258 -18.658 1.00 95.88 186 ASN A O 1
ATOM 1458 N N . CYS A 1 187 ? 11.797 -8.906 -16.979 1.00 97.00 187 CYS A N 1
ATOM 1459 C CA . CYS A 1 187 ? 13.113 -8.248 -16.937 1.00 97.00 187 CYS A CA 1
ATOM 1460 C C . CYS A 1 187 ? 14.016 -8.669 -15.770 1.00 97.00 187 CYS A C 1
ATOM 1462 O O . CYS A 1 187 ? 15.100 -8.102 -15.601 1.00 97.00 187 CYS A O 1
ATOM 1464 N N . SER A 1 188 ? 13.569 -9.605 -14.929 1.00 96.00 188 SER A N 1
ATOM 1465 C CA . SER A 1 188 ? 14.262 -10.046 -13.707 1.00 96.00 188 SER A CA 1
ATOM 1466 C C . SER A 1 188 ? 14.681 -8.890 -12.785 1.00 96.00 188 SER A C 1
ATOM 1468 O O . SER A 1 188 ? 15.754 -8.903 -12.188 1.00 96.00 188 SER A O 1
ATOM 1470 N N . GLY A 1 189 ? 13.870 -7.831 -12.716 1.00 96.81 189 GLY A N 1
ATOM 1471 C CA . GLY A 1 189 ? 14.166 -6.629 -11.925 1.00 96.81 189 GLY A CA 1
ATOM 1472 C C . GLY A 1 189 ? 15.148 -5.634 -12.554 1.00 96.81 189 GLY A C 1
ATOM 1473 O O . GLY A 1 189 ? 15.303 -4.530 -12.043 1.00 96.81 189 GLY A O 1
ATOM 1474 N N . SER A 1 190 ? 15.771 -5.951 -13.693 1.00 95.75 190 SER A N 1
ATOM 1475 C CA . SER A 1 190 ? 16.748 -5.060 -14.349 1.00 95.75 190 SER A CA 1
ATOM 1476 C C . SER A 1 190 ? 16.120 -3.837 -15.030 1.00 95.75 190 SER A C 1
ATOM 1478 O O . SER A 1 190 ? 16.826 -2.899 -15.418 1.00 95.75 190 SER A O 1
ATOM 1480 N N . ARG A 1 191 ? 14.794 -3.870 -15.226 1.00 96.81 191 ARG A N 1
ATOM 1481 C CA . ARG A 1 191 ? 14.006 -2.909 -16.013 1.00 96.81 191 ARG A CA 1
ATOM 1482 C C . ARG A 1 191 ? 14.434 -2.817 -17.486 1.00 96.81 191 ARG A C 1
ATOM 1484 O O . ARG A 1 191 ? 14.077 -1.858 -18.172 1.00 96.81 191 ARG A O 1
ATOM 1491 N N . LYS A 1 192 ? 15.180 -3.799 -17.990 1.00 96.12 192 LYS A N 1
ATOM 1492 C CA . LYS A 1 192 ? 15.700 -3.846 -19.360 1.00 96.12 192 LYS A CA 1
ATOM 1493 C C . LYS A 1 192 ? 15.278 -5.152 -20.027 1.00 96.12 192 LYS A C 1
ATOM 1495 O O . LYS A 1 192 ? 15.401 -6.211 -19.423 1.00 96.12 192 LYS A O 1
ATOM 1500 N N . VAL A 1 193 ? 14.790 -5.057 -21.257 1.00 96.44 193 VAL A N 1
ATOM 1501 C CA . VAL A 1 193 ? 14.438 -6.194 -22.119 1.00 96.44 193 VAL A CA 1
ATOM 1502 C C . VAL A 1 193 ? 15.021 -5.943 -23.504 1.00 96.44 193 VAL A C 1
ATOM 1504 O O . VAL A 1 193 ? 15.086 -4.792 -23.943 1.00 96.44 193 VAL A O 1
ATOM 1507 N N . PHE A 1 194 ? 15.506 -6.986 -24.169 1.00 95.19 194 PHE A N 1
ATOM 1508 C CA . PHE A 1 194 ? 16.009 -6.873 -25.535 1.00 95.19 194 PHE A CA 1
ATOM 1509 C C . PHE A 1 194 ? 14.864 -7.137 -26.509 1.00 95.19 194 PHE A C 1
ATOM 1511 O O . PHE A 1 194 ? 14.166 -8.137 -26.379 1.00 95.19 194 PHE A O 1
ATOM 1518 N N . ASP A 1 195 ? 14.647 -6.214 -27.437 1.00 92.19 195 ASP A N 1
ATOM 1519 C CA . ASP A 1 195 ? 13.676 -6.370 -28.512 1.00 92.19 195 ASP A CA 1
ATOM 1520 C C . ASP A 1 195 ? 14.391 -6.995 -29.713 1.00 92.19 195 ASP A C 1
ATOM 1522 O O . ASP A 1 195 ? 15.253 -6.349 -30.313 1.00 92.19 195 ASP A O 1
ATOM 1526 N N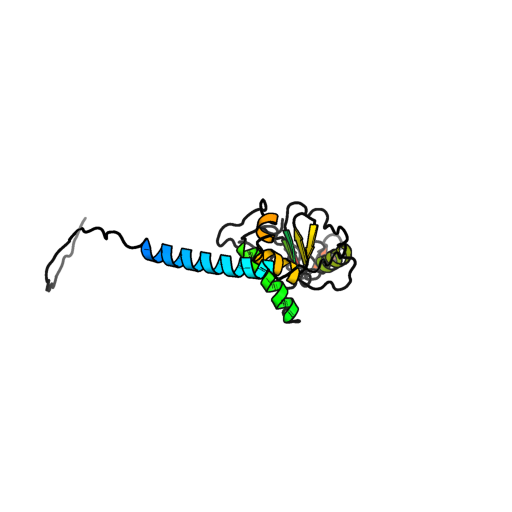 . GLU A 1 196 ? 14.081 -8.256 -30.016 1.00 91.06 196 GLU A N 1
ATOM 1527 C CA . GLU A 1 196 ? 14.712 -9.000 -31.113 1.00 91.06 196 GLU A CA 1
ATOM 1528 C C . GLU A 1 196 ? 14.327 -8.440 -32.489 1.00 91.06 196 GLU A C 1
ATOM 1530 O O . GLU A 1 196 ? 15.181 -8.370 -33.372 1.00 91.06 196 GLU A O 1
ATOM 1535 N N . ASP A 1 197 ? 13.090 -7.960 -32.651 1.00 90.75 197 ASP A N 1
ATOM 1536 C CA . ASP A 1 197 ? 12.583 -7.421 -33.918 1.00 90.75 197 ASP A CA 1
ATOM 1537 C C . ASP A 1 197 ? 13.284 -6.110 -34.297 1.00 90.75 197 ASP A C 1
ATOM 1539 O O . ASP A 1 197 ? 13.551 -5.837 -35.469 1.00 90.75 197 ASP A O 1
ATOM 1543 N N . GLN A 1 198 ? 13.587 -5.276 -33.300 1.00 91.06 198 GLN A N 1
ATOM 1544 C CA . GLN A 1 198 ? 14.246 -3.981 -33.490 1.00 91.06 198 GLN A CA 1
ATOM 1545 C C . GLN A 1 198 ? 15.746 -4.010 -33.164 1.00 91.06 198 GLN A C 1
ATOM 1547 O O . GLN A 1 198 ? 16.429 -2.999 -33.343 1.00 91.06 198 GLN A O 1
ATOM 1552 N N . GLY A 1 199 ? 16.258 -5.136 -32.662 1.00 91.75 199 GLY A N 1
ATOM 1553 C CA . GLY A 1 199 ? 17.654 -5.324 -32.270 1.00 91.75 199 GLY A CA 1
ATOM 1554 C C . GLY A 1 199 ? 18.140 -4.354 -31.187 1.00 91.75 199 GLY A C 1
ATOM 1555 O O . GLY A 1 199 ? 19.325 -4.011 -31.165 1.00 91.75 199 GLY A O 1
ATOM 1556 N N . LEU A 1 200 ? 17.251 -3.853 -30.319 1.00 94.44 200 LEU A N 1
ATOM 1557 C CA . LEU A 1 200 ? 17.574 -2.778 -29.375 1.00 94.44 200 LEU A CA 1
ATOM 1558 C C . LEU A 1 200 ? 17.084 -3.044 -27.954 1.00 94.44 200 LEU A C 1
ATOM 1560 O O . LEU A 1 200 ? 16.062 -3.682 -27.712 1.00 94.44 200 LEU A O 1
ATOM 1564 N N . LEU A 1 201 ? 17.819 -2.499 -26.983 1.00 94.50 201 LEU A N 1
ATOM 1565 C CA . LEU A 1 201 ? 17.467 -2.613 -25.575 1.00 94.50 201 LEU A CA 1
ATOM 1566 C C . LEU A 1 201 ? 16.365 -1.611 -25.211 1.00 94.50 201 LEU A C 1
ATOM 1568 O O . LEU A 1 201 ? 16.564 -0.396 -25.284 1.00 94.50 201 LEU A O 1
ATOM 1572 N N . LYS A 1 202 ? 15.219 -2.119 -24.763 1.00 95.12 202 LYS A N 1
ATOM 1573 C CA . LYS A 1 202 ? 14.070 -1.329 -24.313 1.00 95.12 202 LYS A CA 1
ATOM 1574 C C . LYS A 1 202 ? 13.906 -1.392 -22.802 1.00 95.12 202 LYS A C 1
ATOM 1576 O O . LYS A 1 202 ? 14.418 -2.279 -22.117 1.00 95.12 202 LYS A O 1
ATOM 1581 N N . ARG A 1 203 ? 13.165 -0.421 -22.265 1.00 95.94 203 ARG A N 1
ATOM 1582 C CA . ARG A 1 203 ? 12.691 -0.493 -20.880 1.00 95.94 203 ARG A CA 1
ATOM 1583 C C . ARG A 1 203 ? 11.535 -1.479 -20.795 1.00 95.94 203 ARG A C 1
ATOM 1585 O O . ARG A 1 203 ? 10.641 -1.437 -21.635 1.00 95.94 203 ARG A O 1
ATOM 1592 N N . CYS A 1 204 ? 11.546 -2.312 -19.761 1.00 97.19 204 CYS A N 1
ATOM 1593 C CA . CYS A 1 204 ? 10.420 -3.191 -19.465 1.00 97.19 204 CYS A CA 1
ATOM 1594 C C . CYS A 1 204 ? 9.160 -2.358 -19.174 1.00 97.19 204 CYS A C 1
ATOM 1596 O O . CYS A 1 204 ? 9.234 -1.386 -18.416 1.00 97.19 204 CYS A O 1
ATOM 1598 N N . LEU A 1 205 ? 8.031 -2.738 -19.779 1.00 95.31 205 LEU A N 1
ATOM 1599 C CA . LEU A 1 205 ? 6.731 -2.072 -19.619 1.00 95.31 205 LEU A CA 1
ATOM 1600 C C . LEU A 1 205 ? 5.803 -2.790 -18.628 1.00 95.31 205 LEU A C 1
ATOM 1602 O O . LEU A 1 205 ? 4.753 -2.261 -18.284 1.00 95.31 205 LEU A O 1
ATOM 1606 N N . GLU A 1 206 ? 6.192 -3.975 -18.160 1.00 95.94 206 GLU A N 1
ATOM 1607 C CA . GLU A 1 206 ? 5.389 -4.799 -17.248 1.00 95.94 206 GLU A CA 1
ATOM 1608 C C . GLU A 1 206 ? 5.668 -4.520 -15.769 1.00 95.94 206 GLU A C 1
ATOM 1610 O O . GLU A 1 206 ? 4.993 -5.063 -14.901 1.00 95.94 206 GLU A O 1
ATOM 1615 N N . CYS A 1 207 ? 6.672 -3.699 -15.459 1.00 97.38 207 CYS A N 1
ATOM 1616 C CA . CYS A 1 207 ? 7.098 -3.425 -14.093 1.00 97.38 207 CYS A CA 1
ATOM 1617 C C . CYS A 1 207 ? 7.179 -1.935 -13.795 1.00 97.38 207 CYS A C 1
ATOM 1619 O O . CYS A 1 207 ? 7.332 -1.103 -14.693 1.00 97.38 207 CYS A O 1
ATOM 1621 N N . ASN A 1 208 ? 7.153 -1.604 -12.508 1.00 96.69 208 ASN A N 1
ATOM 1622 C CA . ASN A 1 208 ? 7.310 -0.230 -12.060 1.00 96.69 208 ASN A CA 1
ATOM 1623 C C . ASN A 1 208 ? 8.763 0.270 -12.205 1.00 96.69 208 ASN A C 1
ATOM 1625 O O . ASN A 1 208 ? 9.648 -0.402 -12.754 1.00 96.69 208 ASN A O 1
ATOM 1629 N N . GLU A 1 209 ? 9.033 1.486 -11.731 1.00 96.12 209 GLU A N 1
ATOM 1630 C CA . GLU A 1 209 ? 10.346 2.124 -11.849 1.00 96.12 209 GLU A CA 1
ATOM 1631 C C . GLU A 1 209 ? 11.496 1.354 -11.191 1.00 96.12 209 GLU A C 1
ATOM 1633 O O . GLU A 1 209 ? 12.644 1.552 -11.599 1.00 96.12 209 GLU A O 1
ATOM 1638 N N . ASN A 1 210 ? 11.181 0.468 -10.246 1.00 96.50 210 ASN A N 1
ATOM 1639 C CA . ASN A 1 210 ? 12.126 -0.335 -9.478 1.00 96.50 210 ASN A CA 1
ATOM 1640 C C . ASN A 1 210 ? 12.327 -1.741 -10.066 1.00 96.50 210 ASN A C 1
ATOM 1642 O O . ASN A 1 210 ? 13.032 -2.553 -9.473 1.00 96.50 210 ASN A O 1
ATOM 1646 N N . GLY A 1 211 ? 11.706 -2.059 -11.209 1.00 97.56 211 GLY A N 1
ATOM 1647 C CA . GLY A 1 211 ? 11.759 -3.413 -11.765 1.00 97.56 211 GLY A CA 1
ATOM 1648 C C . GLY A 1 211 ? 10.859 -4.407 -11.024 1.00 97.56 211 GLY A C 1
ATOM 1649 O O . GLY A 1 211 ? 11.042 -5.617 -11.154 1.00 97.56 211 GLY A O 1
ATOM 1650 N N . LEU A 1 212 ? 9.896 -3.919 -10.239 1.00 97.12 212 LEU A N 1
ATOM 1651 C CA . LEU A 1 212 ? 9.021 -4.745 -9.414 1.00 97.12 212 LEU A CA 1
ATOM 1652 C C . LEU A 1 212 ? 7.618 -4.832 -10.010 1.00 97.12 212 LEU A C 1
ATOM 1654 O O . LEU A 1 212 ? 7.144 -3.911 -10.680 1.00 97.12 212 LEU A O 1
ATOM 1658 N N . ILE A 1 213 ? 6.957 -5.948 -9.731 1.00 96.75 213 ILE A N 1
ATOM 1659 C CA . ILE A 1 213 ? 5.534 -6.161 -9.990 1.00 96.75 213 ILE A CA 1
ATOM 1660 C C . ILE A 1 213 ? 4.833 -6.486 -8.677 1.00 96.75 213 ILE A C 1
ATOM 1662 O O . ILE A 1 213 ? 5.454 -6.980 -7.730 1.00 96.75 213 ILE A O 1
ATOM 1666 N N . ARG A 1 214 ? 3.527 -6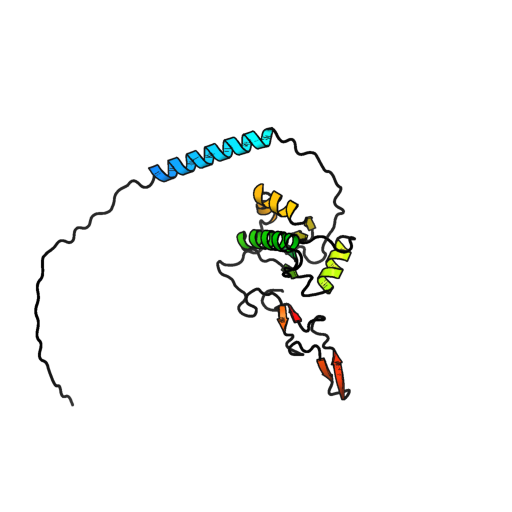.225 -8.612 1.00 96.00 214 ARG A N 1
ATOM 1667 C CA . ARG A 1 214 ? 2.713 -6.737 -7.509 1.00 96.00 214 ARG A CA 1
ATOM 1668 C C . ARG A 1 214 ? 2.672 -8.259 -7.573 1.00 96.00 214 ARG A C 1
ATOM 1670 O O . ARG A 1 214 ? 2.621 -8.822 -8.661 1.00 96.00 214 ARG A O 1
ATOM 1677 N N . CYS A 1 215 ? 2.652 -8.911 -6.417 1.00 95.94 215 CYS A N 1
ATOM 1678 C CA . CYS A 1 215 ? 2.498 -10.357 -6.341 1.00 95.94 215 CYS A CA 1
ATOM 1679 C C . CYS A 1 215 ? 1.147 -10.769 -6.956 1.00 95.94 215 CYS A C 1
ATOM 1681 O O . CYS A 1 215 ? 0.106 -10.408 -6.398 1.00 95.94 215 CYS A O 1
ATOM 1683 N N . PRO A 1 216 ? 1.130 -11.529 -8.062 1.00 93.19 216 PRO A N 1
ATOM 1684 C CA . PRO A 1 216 ? -0.113 -11.871 -8.748 1.00 93.19 216 PRO A CA 1
ATOM 1685 C C . PRO A 1 216 ? -1.019 -12.784 -7.915 1.00 93.19 216 PRO A C 1
ATOM 1687 O O . PRO A 1 216 ? -2.235 -12.738 -8.084 1.00 93.19 216 PRO A O 1
ATOM 1690 N N . ASP A 1 217 ? -0.448 -13.534 -6.968 1.00 91.81 217 ASP A N 1
ATOM 1691 C CA . ASP A 1 217 ? -1.175 -14.526 -6.168 1.00 91.81 217 ASP A CA 1
ATOM 1692 C C . ASP A 1 217 ? -1.918 -13.934 -4.964 1.00 91.81 217 ASP A C 1
ATOM 1694 O O . ASP A 1 217 ? -2.849 -14.547 -4.446 1.00 91.81 217 ASP A O 1
ATOM 1698 N N . CYS A 1 218 ? -1.511 -12.756 -4.471 1.00 90.19 218 CYS A N 1
ATOM 1699 C CA . CYS A 1 218 ? -2.126 -12.155 -3.278 1.00 90.19 218 CYS A CA 1
ATOM 1700 C C . CYS A 1 218 ? -2.543 -10.688 -3.417 1.00 90.19 218 CYS A C 1
ATOM 1702 O O . CYS A 1 218 ? -3.019 -10.111 -2.436 1.00 90.19 218 CYS A O 1
ATOM 1704 N N . CYS A 1 219 ? -2.309 -10.063 -4.573 1.00 86.12 219 CYS A N 1
ATOM 1705 C CA . CYS A 1 219 ? -2.607 -8.647 -4.814 1.00 86.12 219 CYS A CA 1
ATOM 1706 C C . CYS A 1 219 ? -3.660 -8.403 -5.911 1.00 86.12 219 CYS A C 1
ATOM 1708 O O . CYS A 1 219 ? -3.778 -7.267 -6.375 1.00 86.12 219 CYS A O 1
ATOM 1710 N N . SER A 1 220 ? -4.396 -9.441 -6.312 1.00 62.91 220 SER A N 1
ATOM 1711 C CA . SER A 1 220 ? -5.500 -9.409 -7.281 1.00 62.91 220 SER A CA 1
ATOM 1712 C C . SER A 1 220 ? -6.831 -8.997 -6.627 1.00 62.91 220 SER A C 1
ATOM 1714 O O . SER A 1 220 ? -7.180 -9.559 -5.565 1.00 62.91 220 SER A O 1
#

Mean predicted aligned error: 14.38 Å

Secondary structure (DSSP, 8-state):
--------------------------S-SHHHHHHHHHHHHHHHHHHHHHHTT-PPP---------B-TT-TTSEEEEE----SSHHHHHHHHHHHHHHHHHTB-EEEEETTT-HHHHHHHHHHH--TT--S-EEEETTEEEEEHHHHHHHHHTTHHHHHTTTSPBPPTT---TTTTT--EEE-TTTTTSSEEEETTTTEEEE-SSS-TTSEEE-TTT--

Radius of gyration: 29.46 Å; Cα contacts (8 Å, |Δi|>4): 244; chains: 1; bounding box: 43×91×77 Å

Foldseek 3Di:
DDDDDDDDDDDDDDDDDDDDDDDDDDDDPPPVVVVVVVVVVVVVVVVVVVVVPDDPDDPPPPQPQQFDPPQLQAKEKEAACDCPDVVRNVLRVVLVVLVVVQQFQYQYHHCVQFVVSQVSVCVRRVHHPDRDIWIDHSRTTQGHSVSSVVCSVVVVNVVSCPPTHGHDDPDAPPVPRPPQKDAAPQCRQPQWHQDPVVRDIDGDPQDGPRNIDTDPRRND

Organism: Trema orientale (NCBI:txid63057)

pLDDT: mean 79.2, std 24.85, range [25.09, 98.38]

Solvent-accessible surface area (backbone atoms only — not comparable to full-atom values): 13588 Å² total; per-residue (Å²): 136,88,84,90,85,84,90,82,89,84,87,88,84,83,86,85,81,88,81,92,76,96,73,83,89,74,91,76,73,68,66,63,54,52,53,54,53,50,53,53,51,53,51,50,52,54,52,55,58,58,53,74,73,57,76,79,77,83,79,80,67,82,71,72,93,39,54,49,86,96,31,59,87,40,34,38,37,39,31,47,89,60,69,87,48,61,68,45,27,52,35,20,51,52,50,52,52,55,48,59,72,68,29,50,63,64,49,75,41,42,38,80,78,34,66,65,53,42,53,49,50,28,64,53,70,73,36,83,84,66,74,53,15,37,35,29,53,48,19,35,65,73,43,36,41,69,53,52,52,51,28,51,75,73,49,52,43,66,61,72,54,61,85,58,62,68,54,64,89,87,72,60,44,89,89,55,69,68,65,55,57,40,66,19,82,88,31,69,32,70,38,44,37,76,38,79,93,77,72,42,81,40,70,46,84,85,32,51,99,72,8,33,26,68,31,77,89,78,70,116

InterPro domains:
  IPR002109 Glutaredoxin [PF00462] (76-142)
  IPR036249 Thioredoxin-like superfamily [SSF52833] (71-162)

Sequence (220 aa):
MADSGKILEIAENSGSSVPTSTQKPSLNRASSFKKLYSSVKKLKTIFEAARATIKPKPTKTAIPDCRLPGTEDRIVVYLTSLRGIRRTFEDCYAVQMIFRGFRLWIDERDISMDSAYRKELESVLGEKNASLPQVFIGGKYIGGAEVIKQMFETGELAKILKGFRVREAGFACESCGDVRFVPCWNCSGSRKVFDEDQGLLKRCLECNENGLIRCPDCCS